Protein AF-A0A3Q3B926-F1 (afdb_monomer)

Sequence (197 aa):
MNHATPSCQQSNRSFGQRRQSGRASSFAQRAMEEKEQPTEGLHFVGRKDELIEAKRSSRTIEGRDVLVIYHQGVFYAIDCYCYHAGSTLENGDIEEINGKLCIICPKHKYKITLSEGEGLYRGRNPMEKPPVFRWYSKGVKQRTHAVTEKNGEVFVKLCMQPARIDSDYYQGEKGKIERAKAEAAEEDTLVMDEEDV

pLDDT: mean 80.52, std 22.5, range [31.34, 98.25]

InterPro domains:
  IPR017941 Rieske [2Fe-2S] iron-sulphur domain [PS51296] (42-156)
  IPR036922 Rieske [2Fe-2S] iron-sulphur domain superfamily [G3DSA:2.102.10.10] (27-182)
  IPR036922 Rieske [2Fe-2S] iron-sulphur domain superfamily [SSF50022] (42-158)
  IPR054716 Soluble Rieske-type ferredoxin domain [PF22543] (44-159)

Radius of gyration: 22.97 Å; Cα contacts (8 Å, |Δi|>4): 295; chains: 1; bounding box: 40×67×74 Å

Solvent-accessible surface area (backbone atoms only — not comparable to full-atom values): 12112 Å² total; per-residue (Å²): 137,88,82,85,75,89,70,97,68,89,80,86,80,84,82,86,80,81,89,85,87,83,90,89,80,88,85,77,91,72,75,82,72,78,77,78,68,82,71,80,64,59,40,81,77,47,49,40,68,61,47,56,73,59,29,53,47,79,45,74,55,97,80,35,53,32,28,36,36,46,55,98,95,41,74,38,28,29,53,27,38,37,47,88,78,35,47,62,38,85,80,24,54,78,45,78,53,97,91,35,55,19,38,25,33,63,88,81,62,48,32,29,29,54,83,64,12,28,34,48,45,80,47,63,54,90,87,45,84,74,75,56,78,43,81,45,73,75,46,65,30,34,53,43,32,49,65,47,80,56,97,65,30,33,27,40,28,77,61,81,63,92,68,87,45,54,20,57,50,43,60,35,74,70,23,47,53,51,35,53,52,58,50,54,54,50,54,57,54,56,59,63,70,67,76,79,120

Secondary structure (DSSP, 8-state):
---------------------------------------TTEEEEEEHHHHHHHSEEEEEETTEEEEEEEETTEEEEEESB-TTT--BSTT-EEEEETTEEEEEPTTT--EEETTT-EEEEEEE-TT-SSPPEEEEEEEE-S-EEEEEEETTEEEEE----SS--TTHHHHSHHHHHHHHHHHHHHHHHHHHHHS--

Mean predicted aligned error: 12.43 Å

Organism: Kryptolebias marmoratus (NCBI:txid37003)

Nearest PDB structures (foldseek):
  3d89-assembly1_A  TM=9.614E-01  e=8.471E-16  Mus musculus
  5bok-assembly1_A  TM=8.276E-01  e=1.032E-05  Diaphorobacter sp. DS2
  3gce-assembly1_A  TM=8.437E-01  e=5.728E-05  Nocardioides aromaticivorans
  6icl-assembly1_A  TM=7.628E-01  e=1.829E-04  Pseudomonas putida
  1z01-assembly1_A  TM=6.934E-01  e=8.603E-04  Pseudomonas putida

Foldseek 3Di:
DDDDDDDPDDDDDDDDDDDDDDDDDDDDPDPPPPPPDPCPQWAFDWFQVVCVVVQWDWDQDPLFIWIWGDDPNDIWIWGQADLPQGAGLRPFDWDQDPNFTWTQRPPPRFTAGRRQRWTKDWDWDPPDPPTDIDIDTPGRAIDIWDWDDDPRTIITGGDPDVDDHSSVCLSDPNNVVSNVVVVVVVVVVVVVVPPPD

Structure (mmCIF, N/CA/C/O backbone):
data_AF-A0A3Q3B926-F1
#
_entry.id   AF-A0A3Q3B926-F1
#
loop_
_atom_site.group_PDB
_atom_site.id
_atom_site.type_symbol
_atom_site.label_atom_id
_atom_site.label_alt_id
_atom_site.label_comp_id
_atom_site.label_asym_id
_atom_site.label_entity_id
_atom_site.label_seq_id
_atom_site.pdbx_PDB_ins_code
_atom_site.Cartn_x
_atom_site.Cartn_y
_atom_site.Cartn_z
_atom_site.occupancy
_atom_site.B_iso_or_equiv
_atom_site.auth_seq_id
_atom_site.auth_comp_id
_atom_site.auth_asym_id
_atom_site.auth_atom_id
_atom_site.pdbx_PDB_model_num
ATOM 1 N N . MET A 1 1 ? 20.843 -19.749 -5.990 1.00 37.97 1 MET A N 1
ATOM 2 C CA . MET A 1 1 ? 21.231 -19.133 -4.703 1.00 37.97 1 MET A CA 1
ATOM 3 C C . MET A 1 1 ? 19.950 -18.615 -4.084 1.00 37.97 1 MET A C 1
ATOM 5 O O . MET A 1 1 ? 19.405 -17.629 -4.559 1.00 37.97 1 MET A O 1
ATOM 9 N N . ASN A 1 2 ? 19.387 -19.392 -3.162 1.00 31.34 2 ASN A N 1
ATOM 10 C CA . ASN A 1 2 ? 18.041 -19.183 -2.638 1.00 31.34 2 ASN A CA 1
ATOM 11 C C . ASN A 1 2 ? 18.137 -18.275 -1.411 1.00 31.34 2 ASN A C 1
ATOM 13 O O . ASN A 1 2 ? 18.695 -18.684 -0.396 1.00 31.34 2 ASN A O 1
ATOM 17 N N . HIS A 1 3 ? 17.614 -17.055 -1.512 1.00 34.47 3 HIS A N 1
ATOM 18 C CA . HIS A 1 3 ? 17.438 -16.169 -0.366 1.00 34.47 3 HIS A CA 1
ATOM 19 C C . HIS A 1 3 ? 16.018 -16.359 0.173 1.00 34.47 3 HIS A C 1
ATOM 21 O O . HIS A 1 3 ? 15.050 -15.990 -0.484 1.00 34.47 3 HIS A O 1
ATOM 27 N N . ALA A 1 4 ? 15.907 -16.979 1.347 1.00 34.00 4 ALA A N 1
ATOM 28 C CA . ALA A 1 4 ? 14.680 -17.012 2.130 1.00 34.00 4 ALA A CA 1
ATOM 29 C C . ALA A 1 4 ? 14.569 -15.694 2.913 1.00 34.00 4 ALA A C 1
ATOM 31 O O . ALA A 1 4 ? 15.450 -15.371 3.710 1.00 34.00 4 ALA A O 1
ATOM 32 N N . THR A 1 5 ? 13.516 -14.922 2.663 1.00 43.53 5 THR A N 1
ATOM 33 C CA . THR A 1 5 ? 13.122 -13.762 3.472 1.00 43.53 5 THR A CA 1
ATOM 34 C C . THR A 1 5 ? 12.227 -14.211 4.634 1.00 43.53 5 THR A C 1
ATOM 36 O O . THR A 1 5 ? 11.483 -15.184 4.491 1.00 43.53 5 THR A O 1
ATOM 39 N N . PRO A 1 6 ? 12.284 -13.544 5.802 1.00 38.88 6 PRO A N 1
ATOM 40 C CA . PRO A 1 6 ? 11.484 -13.932 6.953 1.00 38.88 6 PRO A CA 1
ATOM 41 C C . PRO A 1 6 ? 10.043 -13.449 6.760 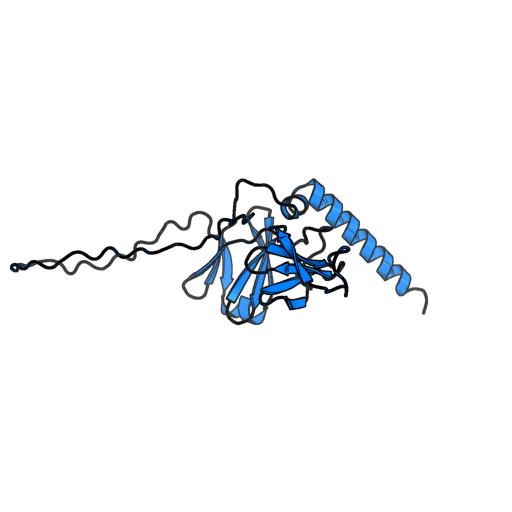1.00 38.88 6 PRO A C 1
ATOM 43 O O . PRO A 1 6 ? 9.743 -12.267 6.909 1.00 38.88 6 PRO A O 1
ATOM 46 N N . SER A 1 7 ? 9.150 -14.378 6.424 1.00 38.50 7 SER A N 1
ATOM 47 C CA . SER A 1 7 ? 7.711 -14.166 6.555 1.00 38.50 7 SER A CA 1
ATOM 48 C C . SER A 1 7 ? 7.346 -14.218 8.045 1.00 38.50 7 SER A C 1
ATOM 50 O O . SER A 1 7 ? 7.858 -15.047 8.804 1.00 38.50 7 SER A O 1
ATOM 52 N N . CYS A 1 8 ? 6.492 -13.295 8.487 1.00 41.78 8 CYS A N 1
ATOM 53 C CA . CYS A 1 8 ? 5.954 -13.264 9.845 1.00 41.78 8 CYS A CA 1
ATOM 54 C C . CYS A 1 8 ? 4.879 -14.354 9.980 1.00 41.78 8 CYS A C 1
ATOM 56 O O . CYS A 1 8 ? 3.684 -14.074 10.009 1.00 41.78 8 CYS A O 1
ATOM 58 N N . GLN A 1 9 ? 5.298 -15.617 9.997 1.00 40.47 9 GLN A N 1
ATOM 59 C CA . GLN A 1 9 ? 4.436 -16.749 10.315 1.00 40.47 9 GLN A CA 1
ATOM 60 C C . GLN A 1 9 ? 4.872 -17.337 11.655 1.00 40.47 9 GLN A C 1
ATOM 62 O O . GLN A 1 9 ? 5.968 -17.876 11.811 1.00 40.47 9 GLN A O 1
ATOM 67 N N . GLN A 1 10 ? 3.998 -17.205 12.649 1.00 39.94 10 GLN A N 1
ATOM 68 C CA . GLN A 1 10 ? 4.155 -17.839 13.951 1.00 39.94 10 GLN A CA 1
ATOM 69 C C . GLN A 1 10 ? 3.985 -19.356 13.781 1.00 39.94 10 GLN A C 1
ATOM 71 O O . GLN A 1 10 ? 2.948 -19.826 13.316 1.00 39.94 10 GLN A O 1
ATOM 76 N N . SER A 1 11 ? 5.011 -20.131 14.143 1.00 36.69 11 SER A N 1
ATOM 77 C CA . SER A 1 11 ? 4.964 -21.596 14.123 1.00 36.69 11 SER A CA 1
ATOM 78 C C . SER A 1 11 ? 4.649 -22.137 15.520 1.00 36.69 11 SER A C 1
ATOM 80 O O . SER A 1 11 ? 5.447 -22.013 16.445 1.00 36.69 11 SER A O 1
ATOM 82 N N . ASN A 1 12 ? 3.484 -22.769 15.676 1.00 36.03 12 ASN A N 1
ATOM 83 C CA . ASN A 1 12 ? 3.144 -23.532 16.876 1.00 36.03 12 ASN A CA 1
ATOM 84 C C . ASN A 1 12 ? 3.705 -24.955 16.747 1.00 36.03 12 ASN A C 1
ATOM 86 O O . ASN A 1 12 ? 3.182 -25.776 15.997 1.00 36.03 12 ASN A O 1
ATOM 90 N N . ARG A 1 13 ? 4.774 -25.263 17.491 1.00 36.25 13 ARG A N 1
ATOM 91 C CA . ARG A 1 13 ? 5.252 -26.640 17.689 1.00 36.25 13 ARG A CA 1
ATOM 92 C C . ARG A 1 13 ? 4.620 -27.219 18.953 1.00 36.25 13 ARG A C 1
ATOM 94 O O . ARG A 1 13 ? 5.007 -26.864 20.060 1.00 36.25 13 ARG A O 1
ATOM 101 N N . SER A 1 14 ? 3.676 -28.141 18.791 1.00 34.62 14 SER A N 1
ATOM 102 C CA . SER A 1 14 ? 3.147 -28.956 19.887 1.00 34.62 14 SER A CA 1
ATOM 103 C C . SER A 1 14 ? 4.130 -30.081 20.228 1.00 34.62 14 SER A C 1
ATOM 105 O O . SER A 1 14 ? 4.283 -31.034 19.464 1.00 34.62 14 SER A O 1
ATOM 107 N N . PHE A 1 15 ? 4.798 -29.980 21.379 1.00 38.09 15 PHE A N 1
ATOM 108 C CA . PHE A 1 15 ? 5.527 -31.095 21.982 1.00 38.09 15 PHE A CA 1
ATOM 109 C C . PHE A 1 15 ? 4.535 -32.022 22.692 1.00 38.09 15 PHE A C 1
ATOM 111 O O . PHE A 1 15 ? 3.872 -31.626 23.648 1.00 38.09 15 PHE A O 1
ATOM 118 N N . GLY A 1 16 ? 4.434 -33.265 22.220 1.00 37.72 16 GLY A N 1
ATOM 119 C CA . GLY A 1 16 ? 3.724 -34.328 22.920 1.00 37.72 16 GLY A CA 1
ATOM 120 C C . GLY A 1 16 ? 4.556 -34.855 24.087 1.00 37.72 16 GLY A C 1
ATOM 121 O O . GLY A 1 16 ? 5.717 -35.221 23.904 1.00 37.72 16 GLY A O 1
ATOM 122 N N . GLN A 1 17 ? 3.955 -34.950 25.273 1.00 39.41 17 GLN A N 1
ATOM 123 C CA . GLN A 1 17 ? 4.490 -35.755 26.368 1.00 39.41 17 GLN A CA 1
ATOM 124 C C . GLN A 1 17 ? 3.421 -36.642 27.008 1.00 39.41 17 GLN A C 1
ATOM 126 O O . GLN A 1 17 ? 2.224 -36.364 26.996 1.00 39.41 17 GLN A O 1
ATOM 131 N N . ARG A 1 18 ? 3.923 -37.791 27.463 1.00 36.94 18 ARG A N 1
ATOM 132 C CA . ARG A 1 18 ? 3.229 -39.014 27.856 1.00 36.94 18 ARG A CA 1
ATOM 133 C C . ARG A 1 18 ? 2.398 -38.873 29.132 1.00 36.94 18 ARG A C 1
ATOM 135 O O . ARG A 1 18 ? 2.688 -38.081 30.018 1.00 36.94 18 ARG A O 1
ATOM 142 N N . ARG A 1 19 ? 1.419 -39.777 29.213 1.00 41.22 19 ARG A N 1
ATOM 143 C CA . ARG A 1 19 ? 0.581 -40.129 30.365 1.00 41.22 19 ARG A CA 1
ATOM 144 C C . ARG A 1 19 ? 1.402 -40.479 31.610 1.00 41.22 19 ARG A C 1
ATOM 146 O O . ARG A 1 19 ? 2.346 -41.253 31.488 1.00 41.22 19 ARG A O 1
ATOM 153 N N . GLN A 1 20 ? 0.901 -40.086 32.781 1.00 40.06 20 GLN A N 1
ATOM 154 C CA . GLN A 1 20 ? 0.779 -40.960 33.953 1.00 40.06 20 GLN A CA 1
ATOM 155 C C . GLN A 1 20 ? -0.293 -40.431 34.925 1.00 40.06 20 GLN A C 1
ATOM 157 O O . GLN A 1 20 ? -0.624 -39.252 34.949 1.00 40.06 20 GLN A O 1
ATOM 162 N N . SER A 1 21 ? -0.900 -41.379 35.630 1.00 40.16 21 SER A N 1
ATOM 163 C CA . SER A 1 21 ? -2.131 -41.341 36.423 1.00 40.16 21 SER A CA 1
ATOM 164 C C . SER A 1 21 ? -1.943 -40.879 37.872 1.00 40.16 21 SER A C 1
ATOM 166 O O . SER A 1 21 ? -0.939 -41.241 38.476 1.00 40.16 21 SER A O 1
ATOM 168 N N . GLY A 1 22 ? -2.986 -40.298 38.487 1.00 34.09 22 GLY A N 1
ATOM 169 C CA . GLY A 1 22 ? -3.218 -40.475 39.930 1.00 34.09 22 GLY A CA 1
ATOM 170 C C . GLY A 1 22 ? -3.926 -39.348 40.695 1.00 34.09 22 GLY A C 1
ATOM 171 O O . GLY A 1 22 ? -3.303 -38.352 41.021 1.00 34.09 22 GLY A O 1
ATOM 172 N N . ARG A 1 23 ? -5.171 -39.648 41.102 1.00 37.47 23 ARG A N 1
ATOM 173 C CA . ARG A 1 23 ? -5.916 -39.240 42.322 1.00 37.47 23 ARG A CA 1
ATOM 174 C C . ARG A 1 23 ? -6.348 -37.780 42.571 1.00 37.47 23 ARG A C 1
ATOM 176 O O . ARG A 1 23 ? -5.687 -36.806 42.256 1.00 37.47 23 ARG A O 1
ATOM 183 N N . ALA A 1 24 ? -7.538 -37.713 43.173 1.00 38.44 24 ALA A N 1
ATOM 184 C CA . ALA A 1 24 ? -8.429 -36.574 43.354 1.00 38.44 24 ALA A CA 1
ATOM 185 C C . ALA A 1 24 ? -8.166 -35.762 44.632 1.00 38.44 24 ALA A C 1
ATOM 187 O O . ALA A 1 24 ? -7.809 -36.345 45.650 1.00 38.44 24 ALA A O 1
ATOM 188 N N . SER A 1 25 ? -8.468 -34.457 44.612 1.00 36.91 25 SER A N 1
ATOM 189 C CA . SER A 1 25 ? -9.306 -33.782 45.625 1.00 36.91 25 SER A CA 1
ATOM 190 C C . SER A 1 25 ? -9.517 -32.293 45.292 1.00 36.91 25 SER A C 1
ATOM 192 O O . SER A 1 25 ? -8.586 -31.596 44.917 1.00 36.91 25 SER A O 1
ATOM 194 N N . SER A 1 26 ? -10.783 -31.879 45.408 1.00 38.91 26 SER A N 1
ATOM 195 C CA . SER A 1 26 ? -11.340 -30.589 45.853 1.00 38.91 26 SER A CA 1
ATOM 196 C C . SER A 1 26 ? -10.727 -29.223 45.472 1.00 38.91 26 SER A C 1
ATOM 198 O O . SER A 1 26 ? -9.545 -28.968 45.657 1.00 38.91 26 SER A O 1
ATOM 200 N N . PHE A 1 27 ? -11.665 -28.302 45.208 1.00 38.16 27 PHE A N 1
ATOM 201 C CA . PHE A 1 27 ? -11.618 -26.833 45.291 1.00 38.16 27 PHE A CA 1
ATOM 202 C C . PHE A 1 27 ? -11.352 -26.026 44.010 1.00 38.16 27 PHE A C 1
ATOM 204 O O . PHE A 1 27 ? -10.367 -26.198 43.305 1.00 38.16 27 PHE A O 1
ATOM 211 N N . ALA A 1 28 ? -12.268 -25.065 43.830 1.00 41.94 28 ALA A N 1
ATOM 212 C CA . ALA A 1 28 ? -12.246 -23.894 42.960 1.00 41.94 28 ALA A CA 1
ATOM 213 C C . ALA A 1 28 ? -12.362 -24.140 41.446 1.00 41.94 28 ALA A C 1
ATOM 215 O O . ALA A 1 28 ? -11.402 -24.462 40.749 1.00 41.94 28 ALA A O 1
ATOM 216 N N . GLN A 1 29 ? -13.561 -23.859 40.922 1.00 43.81 29 GLN A N 1
ATOM 217 C CA . GLN A 1 29 ? -13.749 -23.444 39.533 1.00 43.81 29 GLN A CA 1
ATOM 218 C C . GLN A 1 29 ? -12.877 -22.211 39.291 1.00 43.81 29 GLN A C 1
ATOM 220 O O . GLN A 1 29 ? -13.205 -21.097 39.692 1.00 43.81 29 GLN A O 1
ATOM 225 N N . ARG A 1 30 ? -11.719 -22.432 38.678 1.00 43.12 30 ARG A N 1
ATOM 226 C CA . ARG A 1 30 ? -10.842 -21.371 38.214 1.00 43.12 30 ARG A CA 1
ATOM 227 C C . ARG A 1 30 ? -11.400 -20.918 36.873 1.00 43.12 30 ARG A C 1
ATOM 229 O O . ARG A 1 30 ? -11.249 -21.620 35.874 1.00 43.12 30 ARG A O 1
ATOM 236 N N . ALA A 1 31 ? -12.113 -19.793 36.894 1.00 44.28 31 ALA A N 1
ATOM 237 C CA . ALA A 1 31 ? -12.457 -19.050 35.695 1.00 44.28 31 ALA A CA 1
ATOM 238 C C . ALA A 1 31 ? -11.188 -18.929 34.843 1.00 44.28 31 ALA A C 1
ATOM 240 O O . ALA A 1 31 ? -10.129 -18.537 35.342 1.00 44.28 31 ALA A O 1
ATOM 241 N N . MET A 1 32 ? -11.274 -19.369 33.588 1.00 39.56 32 MET A N 1
ATOM 242 C CA . MET A 1 32 ? -10.229 -19.103 32.615 1.00 39.56 32 MET A CA 1
ATOM 243 C C . MET A 1 32 ? -10.273 -17.606 32.358 1.00 39.56 32 MET A C 1
ATOM 245 O O . MET A 1 32 ? -11.110 -17.116 31.612 1.00 39.56 32 MET A O 1
ATOM 249 N N . GLU A 1 33 ? -9.417 -16.890 33.073 1.00 43.59 33 GLU A N 1
ATOM 250 C CA . GLU A 1 33 ? -9.083 -15.511 32.785 1.00 43.59 33 GLU A CA 1
ATOM 251 C C . GLU A 1 33 ? -8.498 -15.513 31.373 1.00 43.59 33 GLU A C 1
ATOM 253 O O . GLU A 1 33 ? -7.392 -16.018 31.142 1.00 43.59 33 GLU A O 1
ATOM 258 N N . GLU A 1 34 ? -9.302 -15.058 30.407 1.00 43.94 34 GLU A N 1
ATOM 259 C CA . GLU A 1 34 ? -8.815 -14.631 29.106 1.00 43.94 34 GLU A CA 1
ATOM 260 C C . GLU A 1 34 ? -7.667 -13.678 29.385 1.00 43.94 34 GLU A C 1
ATOM 262 O O . GLU A 1 34 ? -7.846 -12.559 29.858 1.00 43.94 34 GLU A O 1
ATOM 267 N N . LYS A 1 35 ? -6.455 -14.182 29.179 1.00 35.06 35 LYS A N 1
ATOM 268 C CA . LYS A 1 35 ? -5.241 -13.416 29.366 1.00 35.06 35 LYS A CA 1
ATOM 269 C C . LYS A 1 35 ? -5.213 -12.396 28.237 1.00 35.06 35 LYS A C 1
ATOM 271 O O . LYS A 1 35 ? -4.675 -12.682 27.167 1.00 35.06 35 LYS A O 1
ATOM 276 N N . GLU A 1 36 ? -5.857 -11.251 28.457 1.00 48.19 36 GLU A N 1
ATOM 277 C CA . GLU A 1 36 ? -5.761 -10.092 27.586 1.00 48.19 36 GLU A CA 1
ATOM 278 C C . GLU A 1 36 ? -4.276 -9.792 27.411 1.00 48.19 36 GLU A C 1
ATOM 280 O O . GLU A 1 36 ? -3.568 -9.401 28.341 1.00 48.19 36 GLU A O 1
ATOM 285 N N . GLN A 1 37 ? -3.766 -10.100 26.220 1.00 42.72 37 GLN A N 1
ATOM 286 C CA . GLN A 1 37 ? -2.425 -9.687 25.863 1.00 42.72 37 GLN A CA 1
ATOM 287 C C . GLN A 1 37 ? -2.408 -8.159 25.778 1.00 42.72 37 GLN A C 1
ATOM 289 O O . GLN A 1 37 ? -3.401 -7.576 25.330 1.00 42.72 37 GLN A O 1
ATOM 294 N N . PRO A 1 38 ? -1.309 -7.504 26.190 1.00 42.22 38 PRO A N 1
ATOM 295 C CA . PRO A 1 38 ? -1.223 -6.053 26.166 1.00 42.22 38 PRO A CA 1
ATOM 296 C C . PRO A 1 38 ? -1.532 -5.541 24.758 1.00 42.22 38 PRO A C 1
ATOM 298 O O . PRO A 1 38 ? -0.931 -5.990 23.780 1.00 42.22 38 PRO A O 1
ATOM 301 N N . THR A 1 39 ? -2.448 -4.581 24.658 1.00 55.56 39 THR A N 1
ATOM 302 C CA . THR A 1 39 ? -2.843 -3.873 23.429 1.00 55.56 39 THR A CA 1
ATOM 303 C C . THR A 1 39 ? -1.748 -2.923 22.928 1.00 55.56 39 THR A C 1
ATOM 305 O O . THR A 1 39 ? -2.028 -1.843 22.414 1.00 55.56 39 THR A O 1
ATOM 308 N N . GLU A 1 40 ? -0.479 -3.273 23.123 1.00 71.94 40 GLU A N 1
ATOM 309 C CA . GLU A 1 40 ? 0.636 -2.376 22.860 1.00 71.94 40 GLU A CA 1
ATOM 310 C C . GLU A 1 40 ? 0.828 -2.210 21.344 1.00 71.94 40 GLU A C 1
ATOM 312 O O . GLU A 1 40 ? 1.194 -3.149 20.616 1.00 71.94 40 GLU A O 1
ATOM 317 N N . GLY A 1 41 ? 0.524 -0.999 20.870 1.00 84.25 41 GLY A N 1
ATOM 318 C CA . GLY A 1 41 ? 0.619 -0.588 19.470 1.00 84.25 41 GLY A CA 1
ATOM 319 C C . GLY A 1 41 ? -0.548 -1.023 18.577 1.00 84.25 41 GLY A C 1
ATOM 320 O O . GLY A 1 41 ? -0.373 -1.057 17.362 1.00 84.25 41 GLY A O 1
ATOM 321 N N . LEU A 1 42 ? -1.702 -1.411 19.135 1.00 93.06 42 LEU A N 1
ATOM 322 C CA . LEU A 1 42 ? -2.927 -1.633 18.353 1.00 93.06 42 LEU A CA 1
ATOM 323 C C . LEU A 1 42 ? -3.737 -0.337 18.272 1.00 93.06 42 LEU A C 1
ATOM 325 O O . LEU A 1 42 ? -4.146 0.211 19.292 1.00 93.06 42 LEU A O 1
ATOM 329 N N . HIS A 1 43 ? -4.013 0.118 17.054 1.00 95.94 43 HIS A N 1
ATOM 330 C CA . HIS A 1 43 ? -4.789 1.326 16.796 1.00 95.94 43 HIS A CA 1
ATOM 331 C C . HIS A 1 43 ? -6.128 0.960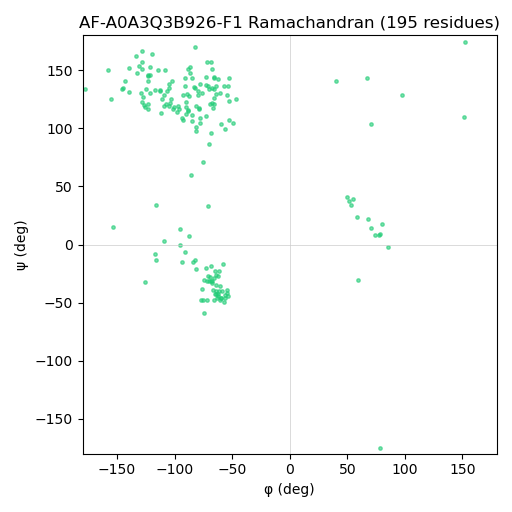 16.176 1.00 95.94 43 HIS A C 1
ATOM 333 O O . HIS A 1 43 ? -6.172 0.280 15.151 1.00 95.94 43 HIS A O 1
ATOM 339 N N . PHE A 1 44 ? -7.216 1.410 16.790 1.00 95.81 44 PHE A N 1
ATOM 340 C CA . PHE A 1 44 ? -8.560 1.228 16.253 1.00 95.81 44 PHE A CA 1
ATOM 341 C C . PHE A 1 44 ? -8.712 1.983 14.925 1.00 95.81 44 PHE A C 1
ATOM 343 O O . PHE A 1 44 ? -8.388 3.168 14.848 1.00 95.81 44 PHE A O 1
ATOM 350 N N . VAL A 1 45 ? -9.206 1.303 13.885 1.00 96.38 45 VAL A N 1
ATOM 351 C CA . VAL A 1 45 ? -9.404 1.896 12.548 1.00 96.38 45 VAL A CA 1
ATOM 352 C C . VAL A 1 45 ? -10.867 1.950 12.101 1.00 96.38 45 VAL A C 1
ATOM 354 O O . VAL A 1 45 ? -11.180 2.674 11.150 1.00 96.38 45 VAL A O 1
ATOM 357 N N . GLY A 1 46 ? -11.769 1.245 12.787 1.00 96.19 46 GLY A N 1
ATOM 358 C CA . GLY A 1 46 ? -13.207 1.283 12.518 1.00 96.19 46 GLY A CA 1
ATOM 359 C C . GLY A 1 46 ? -13.937 -0.002 12.901 1.00 96.19 46 GLY A C 1
ATOM 360 O O . GLY A 1 46 ? -13.320 -1.008 13.272 1.00 96.19 46 GLY A O 1
ATOM 361 N N . ARG A 1 47 ? -15.269 0.028 12.780 1.00 97.31 47 ARG A N 1
ATOM 362 C CA . ARG A 1 47 ? -16.099 -1.176 12.906 1.00 97.31 47 ARG A CA 1
ATOM 363 C C . ARG A 1 47 ? -15.919 -2.053 11.670 1.00 97.31 47 ARG A C 1
ATOM 365 O O . ARG A 1 47 ? -15.779 -1.552 10.555 1.00 97.31 47 ARG A O 1
ATOM 372 N N . LYS A 1 48 ? -15.946 -3.369 11.864 1.00 97.25 48 LYS A N 1
ATOM 373 C CA . LYS A 1 48 ? -15.738 -4.350 10.795 1.00 97.25 48 LYS A CA 1
ATOM 374 C C . LYS A 1 48 ? -16.734 -4.169 9.653 1.00 97.25 48 LYS A C 1
ATOM 376 O O . LYS A 1 48 ? -16.307 -4.083 8.508 1.00 97.25 48 LYS A O 1
ATOM 381 N N . ASP A 1 49 ? -18.021 -4.061 9.961 1.00 97.44 49 ASP A N 1
ATOM 382 C CA . ASP A 1 49 ? -19.074 -3.989 8.941 1.00 97.44 49 ASP A CA 1
ATOM 383 C C . ASP A 1 49 ? -18.954 -2.723 8.079 1.00 97.44 49 ASP A C 1
ATOM 385 O O . ASP A 1 49 ? -19.049 -2.799 6.858 1.00 97.44 49 ASP A O 1
ATOM 389 N N . GLU A 1 50 ? -18.623 -1.584 8.697 1.00 97.06 50 GLU A N 1
ATOM 390 C CA . GLU A 1 50 ? -18.387 -0.317 7.989 1.00 97.06 50 GLU A CA 1
ATOM 391 C C . GLU A 1 50 ? -17.177 -0.402 7.054 1.00 97.06 50 GLU A C 1
ATOM 393 O O . GLU A 1 50 ? -17.222 0.071 5.921 1.00 97.06 50 GLU A O 1
ATOM 398 N N . LEU A 1 51 ? -16.082 -1.019 7.510 1.00 96.50 51 LEU A N 1
ATOM 399 C CA . LEU A 1 51 ? -14.873 -1.168 6.698 1.00 96.50 51 LEU A CA 1
ATOM 400 C C . LEU A 1 51 ? -15.056 -2.190 5.567 1.00 96.50 51 LEU A C 1
ATOM 402 O O . LEU A 1 51 ? -14.454 -2.037 4.503 1.00 96.50 51 LEU A O 1
ATOM 406 N N . ILE A 1 52 ? -15.889 -3.214 5.775 1.00 97.12 52 ILE A N 1
ATOM 407 C CA . ILE A 1 52 ? -16.292 -4.161 4.728 1.00 97.12 52 ILE A CA 1
ATOM 408 C C . ILE A 1 52 ? -17.114 -3.444 3.658 1.00 97.12 52 ILE A C 1
ATOM 410 O O . ILE A 1 52 ? -16.833 -3.608 2.469 1.00 97.12 52 ILE A O 1
ATOM 414 N N . GLU A 1 53 ? -18.100 -2.646 4.072 1.00 97.06 53 GLU A N 1
ATOM 415 C CA . GLU A 1 53 ? -18.961 -1.883 3.166 1.00 97.06 53 GLU A CA 1
ATOM 416 C C . GLU A 1 53 ? -18.155 -0.859 2.361 1.00 97.06 53 GLU A C 1
ATOM 418 O O . GLU A 1 53 ? -18.256 -0.818 1.133 1.00 97.06 53 GLU A O 1
ATOM 423 N N . ALA A 1 54 ? -17.274 -0.111 3.030 1.00 96.06 54 ALA A N 1
ATOM 424 C CA . ALA A 1 54 ? -16.382 0.845 2.383 1.00 96.06 54 ALA A CA 1
ATOM 425 C C . ALA A 1 54 ? -15.379 0.169 1.431 1.00 96.06 54 ALA A C 1
ATOM 427 O O . ALA A 1 54 ? -14.902 0.800 0.488 1.00 96.06 54 ALA A O 1
ATOM 428 N N . LYS A 1 55 ? -15.037 -1.108 1.670 1.00 96.69 55 LYS A N 1
ATOM 429 C CA . LYS A 1 55 ? -13.966 -1.906 1.032 1.00 96.69 55 LYS A CA 1
ATOM 430 C C . LYS A 1 55 ? -12.554 -1.344 1.191 1.00 96.69 55 LYS A C 1
ATOM 432 O O . LYS A 1 55 ? -11.590 -2.108 1.178 1.00 96.69 55 LYS A O 1
ATOM 437 N N . ARG A 1 56 ? -12.401 -0.028 1.278 1.00 96.50 56 ARG A N 1
ATOM 438 C CA . ARG A 1 56 ? -11.139 0.697 1.383 1.00 96.50 56 ARG A CA 1
ATOM 439 C C . ARG A 1 56 ? -11.329 1.881 2.306 1.00 96.50 56 ARG A C 1
ATOM 441 O O . ARG A 1 56 ? -12.368 2.528 2.285 1.00 96.50 56 ARG A O 1
ATOM 448 N N . SER A 1 57 ? -10.323 2.147 3.123 1.00 96.31 57 SER A N 1
ATOM 449 C CA . SER A 1 57 ? -10.358 3.257 4.059 1.00 96.31 57 SER A CA 1
ATOM 450 C C . SER A 1 57 ? -8.947 3.700 4.414 1.00 96.31 57 SER A C 1
ATOM 452 O O . SER A 1 57 ? -8.147 2.901 4.901 1.00 96.31 57 SER A O 1
ATOM 454 N N . SER A 1 58 ? -8.649 4.982 4.235 1.00 96.00 58 SER A N 1
ATOM 455 C CA . SER A 1 58 ? -7.406 5.596 4.702 1.00 96.00 58 SER A CA 1
ATOM 456 C C . SER A 1 58 ? -7.513 6.034 6.173 1.00 96.00 58 SER A C 1
ATOM 458 O O . SER A 1 58 ? -8.576 6.443 6.657 1.00 96.00 58 SER A O 1
ATOM 460 N N . ARG A 1 59 ? -6.421 5.884 6.931 1.00 95.81 59 ARG A N 1
ATOM 461 C CA . ARG A 1 59 ? -6.297 6.281 8.342 1.00 95.81 59 ARG A CA 1
ATOM 462 C C . ARG A 1 59 ? -4.892 6.788 8.626 1.00 95.81 59 ARG A C 1
ATOM 464 O O . ARG A 1 59 ? -3.918 6.129 8.273 1.00 95.81 59 ARG A O 1
ATOM 471 N N . THR A 1 60 ? -4.785 7.903 9.335 1.00 95.75 60 THR A N 1
ATOM 472 C CA . THR A 1 60 ? -3.504 8.386 9.856 1.00 95.75 60 THR A CA 1
ATOM 473 C C . THR A 1 60 ? -3.275 7.807 11.249 1.00 95.75 60 THR A C 1
ATOM 475 O O . THR A 1 60 ? -4.053 8.052 12.169 1.00 95.75 60 THR A O 1
ATOM 478 N N . ILE A 1 61 ? -2.206 7.032 11.408 1.00 94.62 61 ILE A N 1
ATOM 479 C CA . ILE A 1 61 ? -1.829 6.357 12.652 1.00 94.62 61 ILE A CA 1
ATOM 480 C C . ILE A 1 61 ? -0.416 6.813 13.007 1.00 94.62 61 ILE A C 1
ATOM 482 O O . ILE A 1 61 ? 0.510 6.591 12.233 1.00 94.62 61 ILE A O 1
ATOM 486 N N . GLU A 1 62 ? -0.248 7.494 14.144 1.00 92.38 62 GLU A N 1
ATOM 487 C CA . GLU A 1 62 ? 1.056 8.022 14.596 1.00 92.38 62 GLU A CA 1
ATOM 488 C C . GLU A 1 62 ? 1.793 8.857 13.522 1.00 92.38 62 GLU A C 1
ATOM 490 O O . GLU A 1 62 ? 3.010 8.790 13.364 1.00 92.38 62 GLU A O 1
ATOM 495 N N . GLY A 1 63 ? 1.041 9.642 12.739 1.00 90.69 63 GLY A N 1
ATOM 496 C CA . GLY A 1 63 ? 1.584 10.476 11.659 1.00 90.69 63 GLY A CA 1
ATOM 497 C C . GLY A 1 63 ? 1.936 9.722 10.371 1.00 90.69 63 GLY A C 1
ATOM 498 O O . GLY A 1 63 ? 2.522 10.319 9.468 1.00 90.69 63 GLY A O 1
ATOM 499 N N . ARG A 1 64 ? 1.580 8.435 10.276 1.00 93.88 64 ARG A N 1
ATOM 500 C CA . ARG A 1 64 ? 1.733 7.598 9.085 1.00 93.88 64 ARG A CA 1
ATOM 501 C C . ARG A 1 64 ? 0.375 7.303 8.460 1.00 93.88 64 ARG A C 1
ATOM 503 O O . ARG A 1 64 ? -0.524 6.812 9.137 1.00 93.88 64 ARG A O 1
ATOM 510 N N . ASP A 1 65 ? 0.243 7.545 7.163 1.00 96.31 65 ASP A N 1
ATOM 511 C CA . ASP A 1 65 ? -1.016 7.326 6.453 1.00 96.31 65 ASP A CA 1
ATOM 512 C C . ASP A 1 65 ? -1.094 5.887 5.935 1.00 96.31 65 ASP A C 1
ATOM 514 O O . ASP A 1 65 ? -0.304 5.466 5.084 1.00 96.31 65 ASP A O 1
ATOM 518 N N . VAL A 1 66 ? -2.047 5.123 6.455 1.00 97.19 66 VAL A N 1
ATOM 519 C CA . VAL A 1 66 ? -2.250 3.701 6.173 1.00 97.19 66 VAL A CA 1
ATOM 520 C C . VAL A 1 66 ? -3.560 3.517 5.417 1.00 97.19 66 VAL A C 1
ATOM 522 O O . VAL A 1 66 ? -4.597 4.049 5.803 1.00 97.19 66 VAL A O 1
ATOM 525 N N . LEU A 1 67 ? -3.515 2.733 4.347 1.00 98.00 67 LEU A N 1
ATOM 526 C CA . LEU A 1 67 ? -4.676 2.280 3.599 1.00 98.00 67 LEU A CA 1
ATOM 527 C C . LEU A 1 67 ? -5.082 0.889 4.092 1.00 98.00 67 LEU A C 1
ATOM 529 O O . LEU A 1 67 ? -4.326 -0.077 3.959 1.00 98.00 67 LEU A O 1
ATOM 533 N N . VAL A 1 68 ? -6.285 0.802 4.650 1.00 98.00 68 VAL A N 1
ATOM 534 C CA . VAL A 1 68 ? -6.942 -0.445 5.042 1.00 98.00 68 VAL A CA 1
ATOM 535 C C . VAL A 1 68 ? -7.811 -0.915 3.884 1.00 98.00 68 VAL A C 1
ATOM 537 O O . VAL A 1 68 ? -8.608 -0.148 3.349 1.00 98.00 68 VAL A O 1
ATOM 540 N N . ILE A 1 69 ? -7.648 -2.170 3.482 1.00 98.25 69 ILE A N 1
ATOM 541 C CA . ILE A 1 69 ? -8.311 -2.768 2.322 1.00 98.25 69 ILE A CA 1
ATOM 542 C C . ILE A 1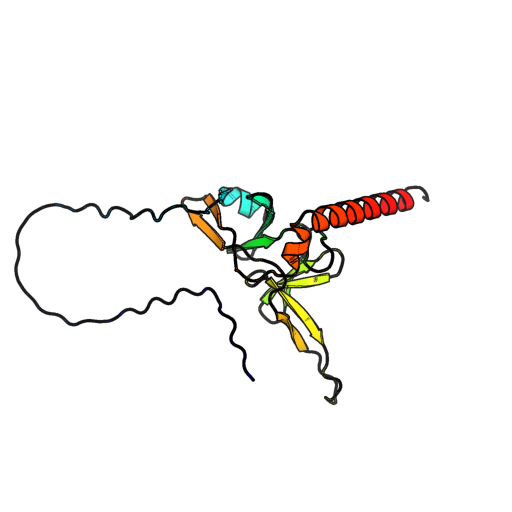 69 ? -8.981 -4.055 2.770 1.00 98.25 69 ILE A C 1
ATOM 544 O O . ILE A 1 69 ? -8.318 -4.937 3.307 1.00 98.25 69 ILE A O 1
ATOM 548 N N . TYR A 1 70 ? -10.270 -4.192 2.489 1.00 97.75 70 TYR A N 1
ATOM 549 C CA . TYR A 1 70 ? -10.992 -5.448 2.593 1.00 97.75 70 TYR A CA 1
ATOM 550 C C . TYR A 1 70 ? -11.142 -6.073 1.206 1.00 97.75 70 TYR A C 1
ATOM 552 O O . TYR A 1 70 ? -11.751 -5.496 0.302 1.00 97.75 70 TYR A O 1
ATOM 560 N N . HIS A 1 71 ? -10.576 -7.262 1.020 1.00 96.75 71 HIS A N 1
ATOM 561 C CA . HIS A 1 71 ? -10.679 -7.994 -0.236 1.00 96.75 71 HIS A CA 1
ATOM 562 C C . HIS A 1 71 ? -10.742 -9.499 0.021 1.00 96.75 71 HIS A C 1
ATOM 564 O O . HIS A 1 71 ? -9.969 -10.027 0.814 1.00 96.75 71 HIS A O 1
ATOM 570 N N . GLN A 1 72 ? -11.671 -10.189 -0.650 1.00 94.44 72 GLN A N 1
ATOM 571 C CA . GLN A 1 72 ? -11.854 -11.647 -0.551 1.00 94.44 72 GLN A CA 1
ATOM 572 C C . GLN A 1 72 ? -11.941 -12.177 0.894 1.00 94.44 72 GLN A C 1
ATOM 574 O O . GLN A 1 72 ? -11.389 -13.223 1.221 1.00 94.44 72 GLN A O 1
ATOM 579 N N . GLY A 1 73 ? -12.641 -11.461 1.779 1.00 94.56 73 GLY A N 1
ATOM 580 C CA . GLY A 1 73 ? -12.817 -11.905 3.164 1.00 94.56 73 GLY A CA 1
ATOM 581 C C . GLY A 1 73 ? -11.687 -11.520 4.118 1.00 94.56 73 GLY A C 1
ATOM 582 O O . GLY A 1 73 ? -11.795 -11.820 5.303 1.00 94.56 73 GLY A O 1
ATOM 583 N N . VAL A 1 74 ? -10.633 -10.859 3.632 1.00 96.44 74 VAL A N 1
ATOM 584 C CA . VAL A 1 74 ? -9.414 -10.568 4.394 1.00 96.44 74 VAL A CA 1
ATOM 585 C C . VAL A 1 74 ? -9.147 -9.067 4.429 1.00 96.44 74 VAL A C 1
ATOM 587 O O . VAL A 1 74 ? -9.315 -8.371 3.424 1.00 96.44 74 VAL A O 1
ATOM 590 N N . PHE A 1 75 ? -8.699 -8.572 5.584 1.00 97.75 75 PHE A N 1
ATOM 591 C CA . PHE A 1 75 ? -8.179 -7.217 5.715 1.00 97.75 75 PHE A CA 1
ATOM 592 C C . PHE A 1 75 ? -6.668 -7.158 5.490 1.00 97.75 75 PHE A C 1
ATOM 594 O O . PHE A 1 75 ? -5.899 -7.942 6.046 1.00 97.75 75 PHE A O 1
ATOM 601 N N . TYR A 1 76 ? -6.247 -6.151 4.739 1.00 98.06 76 TYR A N 1
ATOM 602 C CA . TYR A 1 76 ? -4.859 -5.778 4.518 1.00 98.06 76 TYR A CA 1
ATOM 603 C C . TYR A 1 76 ? -4.662 -4.337 4.971 1.00 98.06 76 TYR A C 1
ATOM 605 O O . TYR A 1 76 ? -5.554 -3.506 4.810 1.00 98.06 76 TYR A O 1
ATOM 613 N N . ALA A 1 77 ? -3.490 -4.027 5.512 1.00 97.88 77 ALA A N 1
ATOM 614 C CA . ALA A 1 77 ? -3.102 -2.660 5.823 1.00 97.88 77 ALA A CA 1
ATOM 615 C C . ALA A 1 77 ? -1.737 -2.388 5.203 1.00 97.88 77 ALA A C 1
ATOM 617 O O . ALA A 1 77 ? -0.772 -3.101 5.479 1.00 97.88 77 ALA A O 1
ATOM 618 N N . ILE A 1 78 ? -1.658 -1.369 4.356 1.00 97.38 78 ILE A N 1
ATOM 619 C CA . ILE A 1 78 ? -0.432 -0.969 3.663 1.00 97.38 78 ILE A CA 1
ATOM 620 C C . ILE A 1 78 ? -0.250 0.540 3.759 1.00 97.38 78 ILE A C 1
ATOM 622 O O . ILE A 1 78 ? -1.203 1.263 4.026 1.00 97.38 78 ILE A O 1
ATOM 626 N N . ASP A 1 79 ? 0.952 1.040 3.510 1.00 97.00 79 ASP A N 1
ATOM 627 C CA . ASP A 1 79 ? 1.144 2.479 3.317 1.00 97.00 79 ASP A CA 1
ATOM 628 C C . ASP A 1 79 ? 0.206 3.024 2.231 1.00 97.00 79 ASP A C 1
ATOM 630 O O . ASP A 1 79 ? 0.095 2.429 1.157 1.00 97.00 79 ASP A O 1
ATOM 634 N N . CYS A 1 80 ? -0.418 4.176 2.483 1.00 96.44 80 CYS A N 1
ATOM 635 C CA . CYS A 1 80 ? -1.379 4.783 1.560 1.00 96.44 80 CYS A CA 1
ATOM 636 C C . CYS A 1 80 ? -0.738 5.242 0.239 1.00 96.44 80 CYS A C 1
ATOM 638 O O . CYS A 1 80 ? -1.378 5.235 -0.810 1.00 96.44 80 CYS A O 1
ATOM 640 N N . TYR A 1 81 ? 0.547 5.599 0.264 1.00 96.31 81 TYR A N 1
ATOM 641 C CA . TYR A 1 81 ? 1.235 6.206 -0.874 1.00 96.31 81 TYR A CA 1
ATOM 642 C C . TYR A 1 81 ? 2.194 5.240 -1.553 1.00 96.31 81 TYR A C 1
ATOM 644 O O . TYR A 1 81 ? 3.017 4.596 -0.906 1.00 96.31 81 TYR A O 1
ATOM 652 N N . CYS A 1 82 ? 2.112 5.162 -2.878 1.00 96.50 82 CYS A N 1
ATOM 653 C CA . CYS A 1 82 ? 2.912 4.263 -3.695 1.00 96.50 82 CYS A CA 1
ATOM 654 C C . CYS A 1 82 ? 4.413 4.543 -3.551 1.00 96.50 82 CYS A C 1
ATOM 656 O O . CYS A 1 82 ? 4.861 5.663 -3.791 1.00 96.50 82 CYS A O 1
ATOM 658 N N . TYR A 1 83 ? 5.202 3.499 -3.294 1.00 95.88 83 TYR A N 1
ATOM 659 C CA . TYR A 1 83 ? 6.662 3.591 -3.195 1.00 95.88 83 TYR A CA 1
ATOM 660 C C . TYR A 1 83 ? 7.379 4.139 -4.444 1.00 95.88 83 TYR A C 1
ATOM 662 O O . TYR A 1 83 ? 8.557 4.467 -4.364 1.00 95.88 83 TYR A O 1
ATOM 670 N N . HIS A 1 84 ? 6.724 4.177 -5.610 1.00 93.25 84 HIS A N 1
ATOM 671 C CA . HIS A 1 84 ? 7.349 4.644 -6.850 1.00 93.25 84 HIS A CA 1
ATOM 672 C C . HIS A 1 84 ? 7.465 6.171 -6.915 1.00 93.25 84 HIS A C 1
ATOM 674 O O . HIS A 1 84 ? 8.505 6.683 -7.306 1.00 93.25 84 HIS A O 1
ATOM 680 N N . ALA A 1 85 ? 6.370 6.869 -6.603 1.00 91.75 85 ALA A N 1
ATOM 681 C CA . ALA A 1 85 ? 6.227 8.307 -6.843 1.00 91.75 85 ALA A CA 1
ATOM 682 C C . ALA A 1 85 ? 5.236 8.988 -5.878 1.00 91.75 85 ALA A C 1
ATOM 684 O O . ALA A 1 85 ? 4.746 10.075 -6.159 1.00 91.75 85 ALA A O 1
ATOM 685 N N . GLY A 1 86 ? 4.855 8.332 -4.778 1.00 92.00 86 GLY A N 1
ATOM 686 C CA . GLY A 1 86 ? 4.028 8.940 -3.733 1.00 92.00 86 GLY A CA 1
ATOM 687 C C . GLY A 1 86 ? 2.548 9.128 -4.062 1.00 92.00 86 GLY A C 1
ATOM 688 O O . GLY A 1 86 ? 1.840 9.747 -3.279 1.00 92.00 86 GLY A O 1
ATOM 689 N N . SER A 1 87 ? 2.046 8.597 -5.178 1.00 91.94 87 SER A N 1
ATOM 690 C CA . SER A 1 87 ? 0.616 8.665 -5.507 1.00 91.94 87 SER A CA 1
ATOM 691 C C . SER A 1 87 ? -0.236 7.863 -4.523 1.00 91.94 87 SER A C 1
ATOM 693 O O . SER A 1 87 ? 0.172 6.759 -4.151 1.00 91.94 87 SER A O 1
ATOM 695 N N . THR A 1 88 ? -1.439 8.337 -4.190 1.00 94.75 88 THR A N 1
ATOM 696 C CA . THR A 1 88 ? -2.391 7.542 -3.396 1.00 94.75 88 THR A CA 1
ATOM 697 C C . THR A 1 88 ? -2.704 6.202 -4.071 1.00 94.75 88 THR A C 1
ATOM 699 O O . THR A 1 88 ? -2.870 6.115 -5.292 1.00 94.75 88 THR A O 1
ATOM 702 N N . LEU A 1 89 ? -2.727 5.136 -3.274 1.00 96.06 89 LEU A N 1
ATOM 703 C CA . LEU A 1 89 ? -3.137 3.795 -3.683 1.00 96.06 89 LEU A CA 1
ATOM 704 C C . LEU A 1 89 ? -4.635 3.560 -3.463 1.00 96.06 89 LEU A C 1
ATOM 706 O O . LEU A 1 89 ? -5.141 2.530 -3.890 1.00 96.06 89 LEU A O 1
ATOM 710 N N . GLU A 1 90 ? -5.352 4.494 -2.837 1.00 94.88 90 GLU A N 1
ATOM 711 C CA . GLU A 1 90 ? -6.765 4.341 -2.465 1.00 94.88 90 GLU A CA 1
ATOM 712 C C . GLU A 1 90 ? -7.660 3.969 -3.656 1.00 94.88 90 GLU A C 1
ATOM 714 O O . GLU A 1 90 ? -8.489 3.064 -3.552 1.00 94.88 90 GLU A O 1
ATOM 719 N N . ASN A 1 91 ? -7.393 4.563 -4.821 1.00 93.12 91 ASN A N 1
ATOM 720 C CA . ASN A 1 91 ? -8.120 4.322 -6.071 1.00 93.12 91 ASN A CA 1
ATOM 721 C C . ASN A 1 91 ? -7.445 3.279 -6.983 1.00 93.12 91 ASN A C 1
ATOM 723 O O . ASN A 1 91 ? -7.770 3.182 -8.160 1.00 93.12 91 ASN A O 1
ATOM 727 N N . GLY A 1 92 ? -6.474 2.511 -6.479 1.00 95.56 92 GLY A N 1
ATOM 728 C CA . GLY A 1 92 ? -5.762 1.507 -7.273 1.00 95.56 92 GLY A CA 1
ATOM 729 C C . GLY A 1 92 ? -6.567 0.226 -7.484 1.00 95.56 92 GLY A C 1
ATOM 730 O O . GLY A 1 92 ? -7.192 -0.267 -6.551 1.00 95.56 92 GLY A O 1
ATOM 731 N N . ASP A 1 93 ? -6.556 -0.361 -8.675 1.00 96.75 93 ASP A N 1
ATOM 732 C CA . ASP A 1 93 ? -7.252 -1.633 -8.918 1.00 96.75 93 ASP A CA 1
ATOM 733 C C . ASP A 1 93 ? -6.594 -2.790 -8.158 1.00 96.75 93 ASP A C 1
ATOM 735 O O . ASP A 1 93 ? -5.393 -2.759 -7.891 1.00 96.75 93 ASP A O 1
ATOM 739 N N . ILE A 1 94 ? -7.370 -3.813 -7.788 1.00 97.69 94 ILE A N 1
ATOM 740 C CA . ILE A 1 94 ? -6.834 -5.034 -7.171 1.00 97.69 94 ILE A CA 1
ATOM 741 C C . ILE A 1 94 ? -6.958 -6.170 -8.178 1.00 97.69 94 ILE A C 1
ATOM 743 O O . ILE A 1 94 ? -8.063 -6.522 -8.584 1.00 97.69 94 ILE A O 1
ATOM 747 N N . GLU A 1 95 ? -5.821 -6.751 -8.549 1.00 96.94 95 GLU A N 1
ATOM 748 C CA . GLU A 1 95 ? -5.726 -7.843 -9.515 1.00 96.94 95 GLU A CA 1
ATOM 749 C C . GLU A 1 95 ? -4.913 -9.007 -8.950 1.00 96.94 95 GLU A C 1
ATOM 751 O O . GLU A 1 95 ? -3.985 -8.825 -8.158 1.00 96.94 95 GLU A O 1
ATOM 756 N N . GLU A 1 96 ? -5.222 -10.222 -9.398 1.00 96.69 96 GLU A N 1
ATOM 757 C CA . GLU A 1 96 ? -4.411 -11.396 -9.097 1.00 96.69 96 GLU A CA 1
ATOM 758 C C . GLU A 1 96 ? -3.304 -11.560 -10.144 1.00 96.69 96 GLU A C 1
ATOM 760 O O . GLU A 1 96 ? -3.552 -11.807 -11.324 1.00 96.69 96 GLU A O 1
ATOM 765 N N . ILE A 1 97 ? -2.052 -11.429 -9.706 1.00 94.75 97 ILE A N 1
ATOM 766 C CA . ILE A 1 97 ? -0.877 -11.477 -10.571 1.00 94.75 97 ILE A CA 1
ATOM 767 C C . ILE A 1 97 ? 0.088 -12.517 -10.028 1.00 94.75 97 ILE A C 1
ATOM 769 O O . ILE A 1 97 ? 0.585 -12.400 -8.911 1.00 94.75 97 ILE A O 1
ATOM 773 N N . ASN A 1 98 ? 0.389 -13.531 -10.843 1.00 92.62 98 ASN A N 1
ATOM 774 C CA . ASN A 1 98 ? 1.293 -14.620 -10.466 1.00 92.62 98 ASN A CA 1
ATOM 775 C C . ASN A 1 98 ? 0.858 -15.330 -9.162 1.00 92.62 98 ASN A C 1
ATOM 777 O O . ASN A 1 98 ? 1.696 -15.637 -8.315 1.00 92.62 98 ASN A O 1
ATOM 781 N N . GLY A 1 99 ? -0.456 -15.524 -8.984 1.00 93.62 99 GLY A N 1
ATOM 782 C CA . GLY A 1 99 ? -1.049 -16.114 -7.777 1.00 93.62 99 GLY A CA 1
ATOM 783 C C . GLY A 1 99 ? -0.994 -15.216 -6.535 1.00 93.62 99 GLY A C 1
ATOM 784 O O . GLY A 1 99 ? -1.164 -15.706 -5.422 1.00 93.62 99 GLY A O 1
ATOM 785 N N . LYS A 1 100 ? -0.699 -13.918 -6.695 1.00 95.88 100 LYS A N 1
ATOM 786 C CA . LYS A 1 100 ? -0.636 -12.941 -5.602 1.00 95.88 100 LYS A CA 1
ATOM 787 C C . LYS A 1 100 ? -1.613 -11.798 -5.853 1.00 95.88 100 LYS A C 1
ATOM 789 O O . LYS A 1 100 ? -1.580 -11.175 -6.913 1.00 95.88 100 LYS A O 1
ATOM 794 N N . LEU A 1 101 ? -2.426 -11.471 -4.853 1.00 97.50 101 LEU A N 1
ATOM 795 C CA . LEU A 1 101 ? -3.269 -10.276 -4.882 1.00 97.50 101 LEU A CA 1
ATOM 796 C C . LEU A 1 101 ? -2.399 -9.024 -4.835 1.00 97.50 101 LEU A C 1
ATOM 798 O O . LEU A 1 101 ? -1.621 -8.831 -3.896 1.00 97.50 101 LEU A O 1
ATOM 802 N N . CYS A 1 102 ? -2.532 -8.182 -5.851 1.00 97.81 102 CYS A N 1
ATOM 803 C CA . CYS A 1 102 ? -1.746 -6.976 -6.024 1.00 97.81 102 CYS A CA 1
ATOM 804 C C . CYS A 1 102 ? -2.649 -5.761 -6.176 1.00 97.81 102 CYS A C 1
ATOM 806 O O . CYS A 1 102 ? -3.568 -5.775 -6.989 1.00 97.81 102 CYS A O 1
ATOM 808 N N . ILE A 1 103 ? -2.329 -4.686 -5.461 1.00 98.00 103 ILE A N 1
ATOM 809 C CA . ILE A 1 103 ? -2.856 -3.365 -5.776 1.00 98.00 103 ILE A CA 1
ATOM 810 C C . ILE A 1 103 ? -2.025 -2.726 -6.886 1.00 98.00 103 ILE A C 1
ATOM 812 O O . ILE A 1 103 ? -0.789 -2.772 -6.878 1.00 98.00 103 ILE A O 1
ATOM 816 N N . ILE A 1 104 ? -2.710 -2.144 -7.861 1.00 97.81 104 ILE A N 1
ATOM 817 C CA . ILE A 1 104 ? -2.124 -1.469 -9.007 1.00 97.81 104 ILE A CA 1
ATOM 818 C C . ILE A 1 104 ? -2.192 0.027 -8.759 1.00 97.81 104 ILE A C 1
ATOM 820 O O . ILE A 1 104 ? -3.265 0.615 -8.684 1.00 97.81 104 ILE A O 1
ATOM 824 N N . CYS A 1 105 ? -1.025 0.656 -8.660 1.00 96.88 105 CYS A N 1
ATOM 825 C CA . CYS A 1 105 ? -0.909 2.104 -8.546 1.00 96.88 105 CYS A CA 1
ATOM 826 C C . CYS A 1 105 ? -1.685 2.788 -9.692 1.00 96.88 105 CYS A C 1
ATOM 828 O O . CYS A 1 105 ? -1.374 2.517 -10.859 1.00 96.88 105 CYS A O 1
ATOM 830 N N . PRO A 1 106 ? -2.643 3.687 -9.399 1.00 94.81 106 PRO A N 1
ATOM 831 C CA . PRO A 1 106 ? -3.501 4.275 -10.425 1.00 94.81 106 PRO A CA 1
ATOM 832 C C . PRO A 1 106 ? -2.711 5.126 -11.427 1.00 94.81 106 PRO A C 1
ATOM 834 O O . PRO A 1 106 ? -3.010 5.058 -12.618 1.00 94.81 106 PRO A O 1
ATOM 837 N N . LYS A 1 107 ? -1.652 5.821 -10.981 1.00 91.12 107 LYS A N 1
ATOM 838 C CA . LYS A 1 107 ? -0.814 6.675 -11.841 1.00 91.12 107 LYS A CA 1
ATOM 839 C C . LYS A 1 107 ? 0.117 5.874 -12.755 1.00 91.12 107 LYS A C 1
ATOM 841 O O . LYS A 1 107 ? 0.037 5.957 -13.972 1.00 91.12 107 LYS A O 1
ATOM 846 N N . HIS A 1 108 ? 0.992 5.051 -12.174 1.00 90.81 108 HIS A N 1
ATOM 847 C CA . HIS A 1 108 ? 2.112 4.435 -12.908 1.00 90.81 108 HIS A CA 1
ATOM 848 C C . HIS A 1 108 ? 1.958 2.927 -13.146 1.00 90.81 108 HIS A C 1
ATOM 850 O O . HIS A 1 108 ? 2.873 2.277 -13.650 1.00 90.81 108 HIS A O 1
ATOM 856 N N . LYS A 1 109 ? 0.830 2.337 -12.735 1.00 95.38 109 LYS A N 1
ATOM 857 C CA . LYS A 1 109 ? 0.495 0.912 -12.913 1.00 95.38 109 LYS A CA 1
ATOM 858 C C . LYS A 1 109 ? 1.500 -0.075 -12.296 1.00 95.38 109 LYS A C 1
ATOM 860 O O . LYS A 1 109 ? 1.585 -1.242 -12.705 1.00 95.38 109 LYS A O 1
ATOM 865 N N . TYR A 1 110 ? 2.248 0.380 -11.290 1.00 96.12 110 TYR A N 1
ATOM 866 C CA . TYR A 1 110 ? 3.097 -0.459 -10.444 1.00 96.12 110 TYR A CA 1
ATOM 867 C C . TYR A 1 110 ? 2.247 -1.449 -9.654 1.00 96.12 110 TYR A C 1
ATOM 869 O O . TYR A 1 110 ? 1.210 -1.073 -9.120 1.00 96.12 110 TYR A O 1
ATOM 877 N N . LYS A 1 111 ? 2.694 -2.704 -9.590 1.00 97.62 111 LYS A N 1
ATOM 878 C CA . LYS A 1 111 ? 1.955 -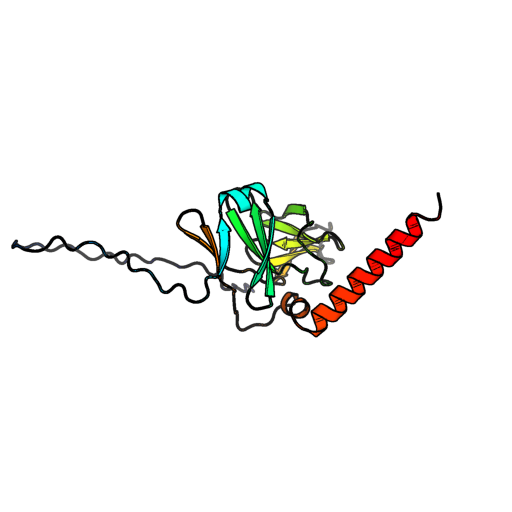3.815 -8.981 1.00 97.62 111 LYS A CA 1
ATOM 879 C C . LYS A 1 111 ? 2.579 -4.135 -7.637 1.00 97.62 111 LYS A C 1
ATOM 881 O O . LYS A 1 111 ? 3.767 -4.449 -7.590 1.00 97.62 111 LYS A O 1
ATOM 886 N N . ILE A 1 112 ? 1.799 -4.016 -6.573 1.00 98.25 112 ILE A N 1
ATOM 887 C CA . ILE A 1 112 ? 2.268 -4.163 -5.196 1.00 98.25 112 ILE A CA 1
ATOM 888 C C . ILE A 1 112 ? 1.449 -5.254 -4.527 1.00 98.25 112 ILE A C 1
ATOM 890 O O . ILE A 1 112 ? 0.234 -5.126 -4.438 1.00 98.25 112 ILE A O 1
ATOM 894 N N . THR A 1 113 ? 2.084 -6.315 -4.037 1.00 98.00 113 THR A N 1
ATOM 895 C CA . THR A 1 113 ? 1.353 -7.397 -3.360 1.00 98.00 113 THR A CA 1
ATOM 896 C C . THR A 1 113 ? 0.728 -6.893 -2.058 1.00 98.00 113 THR A C 1
ATOM 898 O O . THR A 1 113 ? 1.429 -6.274 -1.258 1.00 98.00 113 THR A O 1
ATOM 901 N N . LEU A 1 114 ? -0.540 -7.209 -1.796 1.00 97.38 114 LEU A N 1
ATOM 902 C CA . LEU A 1 114 ? -1.244 -6.772 -0.582 1.00 97.38 114 LEU A CA 1
ATOM 903 C C . LEU A 1 114 ? -0.699 -7.415 0.702 1.00 97.38 114 LEU A C 1
ATOM 905 O O . LEU A 1 114 ? -0.690 -6.783 1.754 1.00 97.38 114 LEU A O 1
ATOM 909 N N . SER A 1 115 ? -0.233 -8.662 0.620 1.00 95.50 115 SER A N 1
ATOM 910 C CA . SER A 1 115 ? 0.245 -9.427 1.776 1.00 95.50 115 SER A CA 1
ATOM 911 C C . SER A 1 115 ? 1.629 -8.986 2.259 1.00 95.50 115 SER A C 1
ATOM 913 O O . SER A 1 115 ? 1.841 -8.790 3.453 1.00 95.50 115 SER A O 1
ATOM 915 N N . GLU A 1 116 ? 2.578 -8.838 1.332 1.00 94.94 116 GLU A N 1
ATOM 916 C CA . GLU A 1 116 ? 4.001 -8.642 1.649 1.00 94.94 116 GLU A CA 1
ATOM 917 C C . GLU A 1 116 ? 4.552 -7.294 1.170 1.00 94.94 116 GLU A C 1
ATOM 919 O O . GLU A 1 116 ? 5.681 -6.942 1.497 1.00 94.94 116 GLU A O 1
ATOM 924 N N . GLY A 1 117 ? 3.780 -6.525 0.396 1.00 96.44 117 GLY A N 1
ATOM 925 C CA . GLY A 1 117 ? 4.228 -5.244 -0.149 1.00 96.44 117 GLY A CA 1
ATOM 926 C C . GLY A 1 117 ? 5.334 -5.349 -1.205 1.00 96.44 117 GLY A C 1
ATOM 927 O O . GLY A 1 117 ? 6.073 -4.388 -1.434 1.00 96.44 117 GLY A O 1
ATOM 928 N N . GLU A 1 118 ? 5.488 -6.502 -1.855 1.00 97.31 118 GLU A N 1
ATOM 929 C CA . GLU A 1 118 ? 6.455 -6.703 -2.928 1.00 97.31 118 GLU A CA 1
ATOM 930 C C . GLU A 1 118 ? 6.072 -5.959 -4.208 1.00 97.31 118 GLU A C 1
ATOM 932 O O . GLU A 1 118 ? 4.931 -6.025 -4.664 1.00 97.31 118 GLU A O 1
ATOM 937 N N . GLY A 1 119 ? 7.053 -5.312 -4.840 1.00 97.25 119 GLY A N 1
ATOM 938 C CA . GLY A 1 119 ? 6.878 -4.705 -6.158 1.00 97.25 119 GLY A CA 1
ATOM 939 C C . GLY A 1 119 ? 7.086 -5.723 -7.280 1.00 97.25 119 GLY A C 1
ATOM 940 O O . GLY A 1 119 ? 8.220 -6.138 -7.524 1.00 97.25 119 GLY A O 1
ATOM 941 N N . LEU A 1 120 ? 6.031 -6.094 -8.004 1.00 96.62 120 LEU A N 1
ATOM 942 C CA . LEU A 1 120 ? 6.116 -7.035 -9.123 1.00 96.62 120 LEU A CA 1
ATOM 943 C C . LEU A 1 120 ? 6.361 -6.326 -10.458 1.00 96.62 120 LEU A C 1
ATOM 945 O O . LEU A 1 120 ? 5.818 -5.256 -10.740 1.00 96.62 120 LEU A O 1
ATOM 949 N N . TYR A 1 121 ? 7.152 -6.958 -11.323 1.00 94.88 121 TYR A N 1
ATOM 950 C CA . TYR A 1 121 ? 7.362 -6.511 -12.697 1.00 94.88 121 TYR A CA 1
ATOM 951 C C . TYR A 1 121 ? 7.404 -7.686 -13.670 1.00 94.88 121 TYR A C 1
ATOM 953 O O . TYR A 1 121 ? 7.786 -8.802 -13.318 1.00 94.88 121 TYR A O 1
ATOM 961 N N . ARG A 1 122 ? 7.009 -7.419 -14.917 1.00 93.38 122 ARG A N 1
ATOM 962 C CA . ARG A 1 122 ? 7.075 -8.393 -16.005 1.00 93.38 122 ARG A CA 1
ATOM 963 C C . ARG A 1 122 ? 8.346 -8.144 -16.806 1.00 93.38 122 ARG A C 1
ATOM 965 O O . ARG A 1 122 ? 8.522 -7.060 -17.357 1.00 93.38 122 ARG A O 1
ATOM 972 N N . GLY A 1 123 ? 9.228 -9.134 -16.849 1.00 90.62 123 GLY A N 1
ATOM 973 C CA . GLY A 1 123 ? 10.524 -9.050 -17.518 1.00 90.62 123 GLY A CA 1
ATOM 974 C C . GLY A 1 123 ? 10.744 -10.217 -18.473 1.00 90.62 123 GLY A C 1
ATOM 975 O O . GLY A 1 123 ? 10.022 -11.212 -18.427 1.00 90.62 123 GLY A O 1
ATOM 976 N N . ARG A 1 124 ? 11.757 -10.097 -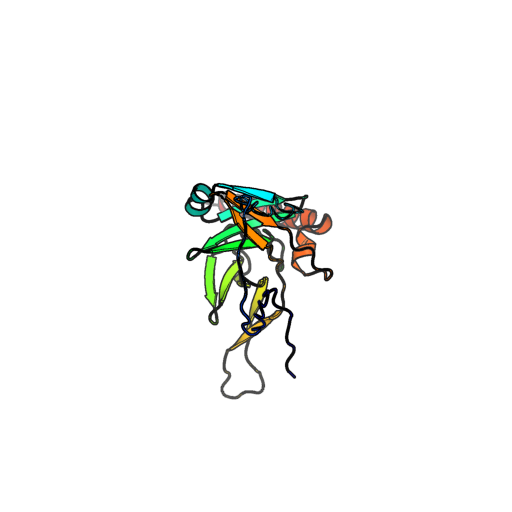19.330 1.00 91.44 124 ARG A N 1
ATOM 977 C CA . ARG A 1 124 ? 12.258 -11.188 -20.176 1.00 91.44 124 ARG A CA 1
ATOM 978 C C . ARG A 1 124 ? 13.740 -11.390 -19.902 1.00 91.44 124 ARG A C 1
ATOM 980 O O . ARG A 1 124 ? 14.448 -10.410 -19.676 1.00 91.44 124 ARG A O 1
ATOM 987 N N . ASN A 1 125 ? 14.212 -12.629 -19.974 1.00 84.62 125 ASN A N 1
ATOM 988 C CA . ASN A 1 125 ? 15.644 -12.902 -19.980 1.00 84.62 125 ASN A CA 1
ATOM 989 C C . ASN A 1 125 ? 16.194 -12.634 -21.396 1.00 84.62 125 ASN A C 1
ATOM 991 O O . ASN A 1 125 ? 15.778 -13.329 -22.323 1.00 84.62 125 ASN A O 1
ATOM 995 N N . PRO A 1 126 ? 17.112 -11.667 -21.598 1.00 85.94 126 PRO A N 1
ATOM 996 C CA . PRO A 1 126 ? 17.659 -11.372 -22.926 1.00 85.94 126 PRO A CA 1
ATOM 997 C C . PRO A 1 126 ? 18.413 -12.547 -23.563 1.00 85.94 126 PRO A C 1
ATOM 999 O O . PRO A 1 126 ? 18.559 -12.588 -24.781 1.00 85.94 126 PRO A O 1
ATOM 1002 N N . MET A 1 127 ? 18.901 -13.488 -22.748 1.00 86.94 127 MET A N 1
ATOM 1003 C CA . MET A 1 127 ? 19.670 -14.647 -23.209 1.00 86.94 127 MET A CA 1
ATOM 1004 C C . MET A 1 127 ? 18.789 -15.818 -23.666 1.00 86.94 127 MET A C 1
ATOM 1006 O O . MET A 1 127 ? 19.282 -16.728 -24.328 1.00 86.94 127 MET A O 1
ATOM 1010 N N . GLU A 1 128 ? 17.498 -15.819 -23.330 1.00 89.75 128 GLU A N 1
ATOM 1011 C CA . GLU A 1 128 ? 16.586 -16.918 -23.652 1.00 89.75 128 GLU A CA 1
ATOM 1012 C C . GLU A 1 128 ? 15.928 -16.712 -25.023 1.00 89.75 128 GLU A C 1
ATOM 1014 O O . GLU A 1 128 ? 15.376 -15.647 -25.315 1.00 89.75 128 GLU A O 1
ATOM 1019 N N . LYS A 1 129 ? 15.987 -17.746 -25.872 1.00 88.25 129 LYS A N 1
ATOM 1020 C CA . LYS A 1 129 ? 15.342 -17.785 -27.190 1.00 88.25 129 LYS A CA 1
ATOM 1021 C C . LYS A 1 129 ? 14.449 -19.032 -27.270 1.00 88.25 129 LYS A C 1
ATOM 1023 O O . LYS A 1 129 ? 14.993 -20.131 -27.184 1.00 88.25 129 LYS A O 1
ATOM 1028 N N . PRO A 1 130 ? 13.122 -18.896 -27.459 1.00 85.62 130 PRO A N 1
ATOM 1029 C CA . PRO A 1 130 ? 12.362 -17.655 -27.645 1.00 85.62 130 PRO A CA 1
ATOM 1030 C C . PRO A 1 130 ? 12.242 -16.821 -26.352 1.00 85.62 130 PRO A C 1
ATOM 1032 O O . PRO A 1 130 ? 12.358 -17.367 -25.257 1.00 85.62 130 PRO A O 1
ATOM 1035 N N . PRO A 1 131 ? 11.998 -15.500 -26.450 1.00 85.88 131 PRO A N 1
ATOM 1036 C CA . PRO A 1 131 ? 11.823 -14.658 -25.273 1.00 85.88 131 PRO A CA 1
ATOM 1037 C C . PRO A 1 131 ? 10.538 -15.035 -24.527 1.00 85.88 131 PRO A C 1
ATOM 1039 O O . PRO A 1 131 ? 9.436 -14.864 -25.047 1.00 85.88 131 PRO A O 1
ATOM 1042 N N . VAL A 1 132 ? 10.678 -15.496 -23.284 1.00 90.00 132 VAL A N 1
ATOM 1043 C CA . VAL A 1 132 ? 9.551 -15.793 -22.392 1.00 90.00 132 VAL A CA 1
ATOM 1044 C C . VAL A 1 132 ? 9.411 -14.672 -21.367 1.00 90.00 132 VAL A C 1
ATOM 1046 O O . VAL A 1 132 ? 10.360 -14.344 -20.650 1.00 90.00 132 VAL A O 1
ATOM 1049 N N . PHE A 1 133 ? 8.220 -14.078 -21.287 1.00 90.25 133 PHE A N 1
ATOM 1050 C CA . PHE A 1 133 ? 7.905 -13.108 -20.244 1.00 90.25 133 PHE A CA 1
ATOM 1051 C C . PHE A 1 133 ? 7.557 -13.829 -18.947 1.00 90.25 133 PHE A C 1
ATOM 1053 O O . PHE A 1 133 ? 6.690 -14.700 -18.926 1.00 90.25 133 PHE A O 1
ATOM 1060 N N . ARG A 1 134 ? 8.216 -13.436 -17.858 1.00 92.69 134 ARG A N 1
ATOM 1061 C CA . ARG A 1 134 ? 7.950 -13.953 -16.514 1.00 92.69 134 ARG A CA 1
ATOM 1062 C C . ARG A 1 134 ? 7.724 -12.812 -15.536 1.00 92.69 134 ARG A C 1
ATOM 1064 O O . ARG A 1 134 ? 8.147 -11.675 -15.766 1.00 92.69 134 ARG A O 1
ATOM 1071 N N . TRP A 1 135 ? 7.033 -13.134 -14.452 1.00 94.25 135 TRP A N 1
ATOM 1072 C CA . TRP A 1 135 ? 6.880 -12.245 -13.312 1.00 94.25 135 TRP A CA 1
ATOM 1073 C C . TRP A 1 135 ? 8.090 -12.360 -12.395 1.00 94.25 135 TRP A C 1
ATOM 1075 O O . TRP A 1 135 ? 8.553 -13.457 -12.088 1.00 94.25 135 TRP A O 1
ATOM 1085 N N . TYR A 1 136 ? 8.585 -11.210 -11.959 1.00 93.56 136 TYR A N 1
ATOM 1086 C CA . TYR A 1 136 ? 9.713 -11.077 -11.053 1.00 93.56 136 TYR A CA 1
ATOM 1087 C C . TYR A 1 136 ? 9.346 -10.117 -9.921 1.00 93.56 136 TYR A C 1
ATOM 1089 O O . TYR A 1 136 ? 8.512 -9.225 -10.095 1.00 93.56 136 TYR A O 1
ATOM 1097 N N . SER A 1 137 ? 9.999 -10.286 -8.774 1.00 95.75 137 SER A N 1
ATOM 1098 C CA . SER A 1 137 ? 9.854 -9.405 -7.614 1.00 95.75 137 SER A CA 1
ATOM 1099 C C . SER A 1 137 ? 11.044 -8.451 -7.506 1.00 95.75 137 SER A C 1
ATOM 1101 O O . SER A 1 137 ? 12.187 -8.838 -7.754 1.00 95.75 137 SER A O 1
ATOM 1103 N N . LYS A 1 138 ? 10.777 -7.197 -7.128 1.00 94.69 138 LYS A N 1
ATOM 1104 C CA . LYS A 1 138 ? 11.773 -6.197 -6.703 1.00 94.69 138 LYS A CA 1
ATOM 1105 C C . LYS A 1 138 ? 12.069 -6.282 -5.194 1.00 94.69 138 LYS A C 1
ATOM 1107 O O . LYS A 1 138 ? 12.761 -5.410 -4.670 1.00 94.69 138 LYS A O 1
ATOM 1112 N N . GLY A 1 139 ? 11.536 -7.296 -4.508 1.00 95.38 139 GLY A N 1
ATOM 1113 C CA . GLY A 1 139 ? 11.504 -7.393 -3.051 1.00 95.38 139 GLY A CA 1
ATOM 1114 C C . GLY A 1 139 ? 10.401 -6.531 -2.436 1.00 95.38 139 GLY A C 1
ATOM 1115 O O . GLY A 1 139 ? 9.604 -5.919 -3.154 1.00 95.38 139 GLY A O 1
ATOM 1116 N N . VAL A 1 140 ? 10.372 -6.484 -1.101 1.00 95.75 140 VAL A N 1
ATOM 1117 C CA . VAL A 1 140 ? 9.447 -5.648 -0.321 1.00 95.75 140 VAL A CA 1
ATOM 1118 C C . VAL A 1 140 ? 9.762 -4.176 -0.568 1.00 95.75 140 VAL A C 1
ATOM 1120 O O . VAL A 1 140 ? 10.882 -3.718 -0.340 1.00 95.75 140 VAL A O 1
ATOM 1123 N N . LYS A 1 141 ? 8.769 -3.447 -1.070 1.00 96.25 141 LYS A N 1
ATOM 1124 C CA . LYS A 1 141 ? 8.886 -2.041 -1.475 1.00 96.25 141 LYS A CA 1
ATOM 1125 C C . LYS A 1 141 ? 7.853 -1.150 -0.798 1.00 96.25 141 LYS A C 1
ATOM 1127 O O . LYS A 1 141 ? 8.152 0.004 -0.500 1.00 96.25 141 LYS A O 1
ATOM 1132 N N . GLN A 1 142 ? 6.676 -1.707 -0.528 1.00 97.00 142 GLN A N 1
ATOM 1133 C CA . GLN A 1 142 ? 5.587 -1.071 0.198 1.00 97.00 142 GLN A CA 1
ATOM 1134 C C . GLN A 1 142 ? 5.508 -1.638 1.615 1.00 97.00 142 GLN A C 1
ATOM 1136 O O . GLN A 1 142 ? 5.555 -2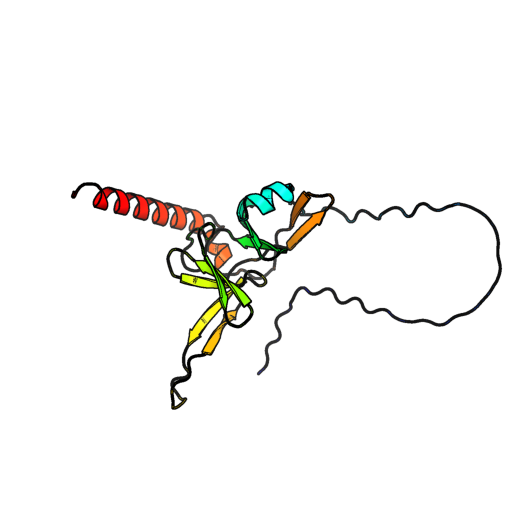.854 1.790 1.00 97.00 142 GLN A O 1
ATOM 1141 N N . ARG A 1 143 ? 5.366 -0.788 2.636 1.00 95.94 143 ARG A N 1
ATOM 1142 C CA . ARG A 1 143 ? 5.166 -1.281 4.003 1.00 95.94 143 ARG A CA 1
ATOM 1143 C C . ARG A 1 143 ? 3.789 -1.899 4.140 1.00 95.94 143 ARG A C 1
ATOM 1145 O O . ARG A 1 143 ? 2.801 -1.288 3.736 1.00 95.94 143 ARG A O 1
ATOM 1152 N N . THR A 1 144 ? 3.742 -3.072 4.760 1.00 96.56 144 THR A N 1
ATOM 1153 C CA . THR A 1 144 ? 2.506 -3.680 5.246 1.00 96.56 144 THR A CA 1
ATOM 1154 C C . THR A 1 144 ? 2.462 -3.614 6.770 1.00 96.56 144 THR A C 1
ATOM 1156 O O . THR A 1 144 ? 3.492 -3.575 7.450 1.00 96.56 144 THR A O 1
ATOM 1159 N N . HIS A 1 145 ? 1.255 -3.544 7.311 1.00 96.31 145 HIS A N 1
ATOM 1160 C CA . HIS A 1 145 ? 0.963 -3.437 8.732 1.00 96.31 145 HIS A CA 1
ATOM 1161 C C . HIS A 1 145 ? 0.092 -4.621 9.146 1.00 96.31 145 HIS A C 1
ATOM 1163 O O . HIS A 1 145 ? -0.635 -5.193 8.332 1.00 96.31 145 HIS A O 1
ATOM 1169 N N . ALA A 1 146 ? 0.181 -5.014 10.414 1.00 95.56 146 ALA A N 1
ATOM 1170 C CA . ALA A 1 146 ? -0.605 -6.134 10.904 1.00 95.56 146 ALA A CA 1
ATOM 1171 C C . ALA A 1 146 ? -2.033 -5.665 11.190 1.00 95.56 146 ALA A C 1
ATOM 1173 O O . ALA A 1 146 ? -2.220 -4.647 11.854 1.00 95.56 146 ALA A O 1
ATOM 1174 N N . VAL A 1 147 ? -3.026 -6.413 10.713 1.00 96.62 147 VAL A N 1
ATOM 1175 C CA . VAL A 1 147 ? -4.439 -6.171 11.018 1.00 96.62 147 VAL A CA 1
ATOM 1176 C C . VAL A 1 147 ? -4.914 -7.212 12.022 1.00 96.62 147 VAL A C 1
ATOM 1178 O O . VAL A 1 147 ? -4.552 -8.383 11.933 1.00 96.62 147 VAL A O 1
ATOM 1181 N N . THR A 1 148 ? -5.690 -6.789 13.012 1.00 96.69 148 THR A N 1
ATOM 1182 C CA . THR A 1 148 ? -6.302 -7.655 14.022 1.00 96.69 148 THR A CA 1
ATOM 1183 C C . THR A 1 148 ? -7.787 -7.346 14.104 1.00 96.69 148 THR A C 1
ATOM 1185 O O . THR A 1 148 ? -8.174 -6.190 14.241 1.00 96.69 148 THR A O 1
ATOM 1188 N N . GLU A 1 149 ? -8.615 -8.382 14.041 1.00 96.19 149 GLU A N 1
ATOM 1189 C CA . GLU A 1 149 ? -10.063 -8.283 14.211 1.00 96.19 149 GLU A CA 1
ATOM 1190 C C . GLU A 1 149 ? -10.428 -8.803 15.608 1.00 96.19 149 GLU A C 1
ATOM 1192 O O . GLU A 1 149 ? -10.111 -9.947 15.940 1.00 96.19 149 GLU A O 1
ATOM 1197 N N . LYS A 1 150 ? -11.077 -7.984 16.442 1.00 95.00 150 LYS A N 1
ATOM 1198 C CA . LYS A 1 150 ? -11.544 -8.377 17.786 1.00 95.00 150 LYS A CA 1
ATOM 1199 C C . LYS A 1 150 ? -12.922 -7.767 18.021 1.00 95.00 150 LYS A C 1
ATOM 1201 O O . LYS A 1 150 ? -13.107 -6.587 17.774 1.00 95.00 150 LYS A O 1
ATOM 1206 N N . ASN A 1 151 ? -13.888 -8.559 18.485 1.00 93.69 151 ASN A N 1
ATOM 1207 C CA . ASN A 1 151 ? -15.214 -8.079 18.906 1.00 93.69 151 ASN A CA 1
ATOM 1208 C C . ASN A 1 151 ? -15.979 -7.226 17.864 1.00 93.69 151 ASN A C 1
ATOM 1210 O O . ASN A 1 151 ? -16.706 -6.310 18.230 1.00 93.69 151 ASN A O 1
ATOM 1214 N N . GLY A 1 152 ? -15.833 -7.519 16.565 1.00 94.06 152 GLY A N 1
ATOM 1215 C CA . GLY A 1 152 ? -16.474 -6.732 15.496 1.00 94.06 152 GLY A CA 1
ATOM 1216 C C . GLY A 1 152 ? -15.760 -5.416 15.166 1.00 94.06 152 GLY A C 1
ATOM 1217 O O . GLY A 1 152 ? -16.266 -4.613 14.385 1.00 94.06 152 GLY A O 1
ATOM 1218 N N . GLU A 1 153 ? -14.569 -5.206 15.716 1.00 96.94 153 GLU A N 1
ATOM 1219 C CA . GLU A 1 153 ? -13.721 -4.041 15.499 1.00 96.94 153 GLU A CA 1
ATOM 1220 C C . GLU A 1 153 ? -12.431 -4.451 14.789 1.00 96.94 153 GLU A C 1
ATOM 1222 O O . GLU A 1 153 ? -11.942 -5.579 14.936 1.00 96.94 153 GLU A O 1
ATOM 1227 N N . VAL A 1 154 ? -11.876 -3.524 14.011 1.00 97.25 154 VAL A N 1
ATOM 1228 C CA . VAL A 1 154 ? -10.622 -3.723 13.288 1.00 97.25 154 VAL A CA 1
ATOM 1229 C C . VAL A 1 154 ? -9.558 -2.808 13.877 1.00 97.25 154 VAL A C 1
ATOM 1231 O O . VAL A 1 154 ? -9.767 -1.605 14.063 1.00 97.25 154 VAL A O 1
ATOM 1234 N N . PHE A 1 155 ? -8.395 -3.391 14.138 1.00 97.19 155 PHE A N 1
ATOM 1235 C CA . PHE A 1 155 ? -7.222 -2.722 14.673 1.00 97.19 155 PHE A CA 1
ATOM 1236 C C . PHE A 1 155 ? -6.038 -2.912 13.737 1.00 97.19 155 PHE A C 1
ATOM 1238 O O . PHE A 1 155 ? -5.860 -3.977 13.147 1.00 97.19 155 PHE A O 1
ATOM 1245 N N . VAL A 1 156 ? -5.189 -1.897 13.640 1.00 97.00 156 VAL A N 1
ATOM 1246 C CA . VAL A 1 156 ? -3.934 -1.952 12.893 1.00 97.00 156 VAL A CA 1
ATOM 1247 C C . VAL A 1 156 ? -2.771 -1.766 13.853 1.00 97.00 156 VAL A C 1
ATOM 1249 O O . VAL A 1 156 ? -2.764 -0.840 14.660 1.00 97.00 156 VAL A O 1
ATOM 1252 N N . LYS A 1 157 ? -1.763 -2.630 13.737 1.00 95.81 157 LYS A N 1
ATOM 1253 C CA . LYS A 1 157 ? -0.469 -2.487 14.398 1.00 95.81 157 LYS A CA 1
ATOM 1254 C C . LYS A 1 157 ? 0.598 -2.116 13.385 1.00 95.81 157 LYS A C 1
ATOM 1256 O O . LYS A 1 157 ? 0.864 -2.861 12.435 1.00 95.81 157 LYS A O 1
ATOM 1261 N N . LEU A 1 158 ? 1.233 -0.965 13.598 1.00 94.19 158 LEU A N 1
ATOM 1262 C CA . LEU A 1 158 ? 2.267 -0.478 12.698 1.00 94.19 158 LEU A CA 1
ATOM 1263 C C . LEU A 1 158 ? 3.495 -1.400 12.722 1.00 94.19 158 LEU A C 1
ATOM 1265 O O . LEU A 1 158 ? 4.074 -1.678 13.771 1.00 94.19 158 LEU A O 1
ATOM 1269 N N . CYS A 1 159 ? 3.919 -1.877 11.548 1.00 88.94 159 CYS A N 1
ATOM 1270 C CA . CYS A 1 159 ? 5.110 -2.705 11.429 1.00 88.94 159 CYS A CA 1
ATOM 1271 C C . CYS A 1 159 ? 6.381 -1.841 11.406 1.00 88.94 159 CYS A C 1
ATOM 1273 O O . CYS A 1 159 ? 6.796 -1.336 10.361 1.00 88.94 159 CYS A O 1
ATOM 1275 N N . MET A 1 160 ? 7.028 -1.699 12.558 1.00 71.25 160 MET A N 1
ATOM 1276 C CA . MET A 1 160 ? 8.307 -1.000 12.719 1.00 71.25 160 MET A CA 1
ATOM 1277 C C . MET A 1 160 ? 9.493 -1.943 12.423 1.00 71.25 160 MET A C 1
ATOM 1279 O O . MET A 1 160 ? 10.303 -2.232 13.300 1.00 71.25 160 MET A O 1
ATOM 1283 N N . GLN A 1 161 ? 9.586 -2.504 11.209 1.00 69.00 161 GLN A N 1
ATOM 1284 C CA . GLN A 1 161 ? 10.792 -3.266 10.826 1.00 69.00 161 GLN A CA 1
ATOM 1285 C C . GLN A 1 161 ? 12.025 -2.348 10.845 1.00 69.00 161 GLN A C 1
ATOM 1287 O O . GLN A 1 161 ? 11.917 -1.207 10.392 1.00 69.00 161 GLN A O 1
ATOM 1292 N N . PRO A 1 162 ? 13.200 -2.839 11.286 1.00 65.25 162 PRO A N 1
ATOM 1293 C CA . PRO A 1 162 ? 14.397 -2.009 11.437 1.00 65.25 162 PRO A CA 1
ATOM 1294 C C . PRO A 1 162 ? 14.975 -1.525 10.098 1.00 65.25 162 PRO A C 1
ATOM 1296 O O . PRO A 1 162 ? 15.740 -0.564 10.072 1.00 65.25 162 PRO A O 1
ATOM 1299 N N . ALA A 1 163 ? 14.622 -2.170 8.9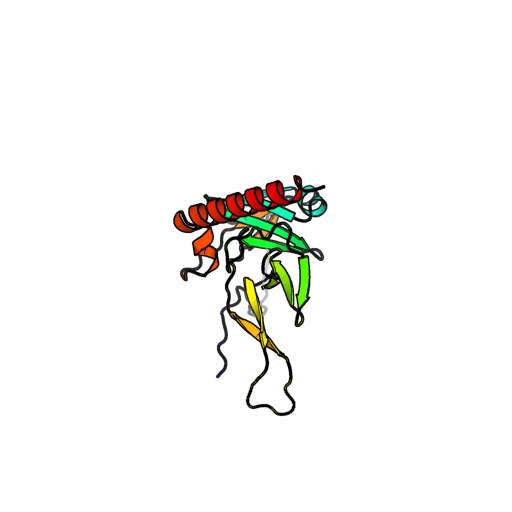81 1.00 81.50 163 ALA A N 1
ATOM 1300 C CA . ALA A 1 163 ? 15.040 -1.743 7.655 1.00 81.50 163 ALA A CA 1
ATOM 1301 C C . ALA A 1 163 ? 14.065 -0.709 7.077 1.00 81.50 163 ALA A C 1
ATOM 1303 O O . ALA A 1 163 ? 12.850 -0.930 6.997 1.00 81.50 163 ALA A O 1
ATOM 1304 N N . ARG A 1 164 ? 14.633 0.414 6.635 1.00 89.12 164 ARG A N 1
ATOM 1305 C CA . ARG A 1 164 ? 13.931 1.398 5.816 1.00 89.12 164 ARG A CA 1
ATOM 1306 C C . ARG A 1 164 ? 13.624 0.791 4.448 1.00 89.12 164 ARG A C 1
ATOM 1308 O O . ARG A 1 164 ? 14.508 0.204 3.827 1.00 89.12 164 ARG A O 1
ATOM 1315 N N . ILE A 1 165 ? 12.399 0.979 3.979 1.00 93.44 165 ILE A N 1
ATOM 1316 C CA . ILE A 1 165 ? 11.938 0.574 2.647 1.00 93.44 165 ILE A CA 1
ATOM 1317 C C . ILE A 1 165 ? 11.473 1.791 1.849 1.00 93.44 165 ILE A C 1
ATOM 1319 O O . ILE A 1 165 ? 11.248 2.865 2.407 1.00 93.44 165 ILE A O 1
ATOM 1323 N N . ASP A 1 166 ? 11.351 1.626 0.535 1.00 94.88 166 ASP A N 1
ATOM 1324 C CA . ASP A 1 166 ? 11.102 2.716 -0.411 1.00 94.88 166 ASP A CA 1
ATOM 1325 C C . ASP A 1 166 ? 9.856 3.552 -0.040 1.00 94.88 166 ASP A C 1
ATOM 1327 O O . ASP A 1 166 ? 9.924 4.782 -0.052 1.00 94.88 166 ASP A O 1
ATOM 1331 N N . SER A 1 167 ? 8.750 2.924 0.386 1.00 94.69 167 SER A N 1
ATOM 1332 C CA . SER A 1 167 ? 7.528 3.649 0.777 1.00 94.69 167 SER A CA 1
ATOM 1333 C C . SER A 1 167 ? 7.685 4.547 2.012 1.00 94.69 167 SER A C 1
ATOM 1335 O O . SER A 1 167 ? 6.963 5.536 2.135 1.00 94.69 167 SER A O 1
ATOM 1337 N N . ASP A 1 168 ? 8.667 4.292 2.890 1.00 94.19 168 ASP A N 1
ATOM 1338 C CA . ASP A 1 168 ? 8.931 5.148 4.058 1.00 94.19 168 ASP A CA 1
ATOM 1339 C C . ASP A 1 168 ? 9.333 6.568 3.652 1.00 94.19 168 ASP A C 1
ATOM 1341 O O . ASP A 1 168 ? 9.118 7.512 4.410 1.00 94.19 168 ASP A O 1
ATOM 1345 N N . TYR A 1 169 ? 9.926 6.731 2.463 1.00 94.19 169 TYR A N 1
ATOM 1346 C CA . TYR A 1 169 ? 10.272 8.046 1.937 1.00 94.19 169 TYR A CA 1
ATOM 1347 C C . TYR A 1 169 ? 9.046 8.954 1.862 1.00 94.19 169 TYR A C 1
ATOM 1349 O O . TYR A 1 169 ? 9.099 10.092 2.330 1.00 94.19 169 TYR A O 1
ATOM 1357 N N . TYR A 1 170 ? 7.939 8.419 1.346 1.00 94.06 170 TYR A N 1
ATOM 1358 C CA . TYR A 1 170 ? 6.717 9.179 1.133 1.00 94.06 170 TYR A CA 1
ATOM 1359 C C . TYR A 1 170 ? 5.981 9.497 2.423 1.00 94.06 170 TYR A C 1
ATOM 1361 O O . TYR A 1 170 ? 5.231 10.458 2.425 1.00 94.06 170 TYR A O 1
ATOM 1369 N N . GLN A 1 171 ? 6.220 8.767 3.513 1.00 91.81 171 GLN A N 1
ATOM 1370 C CA . GLN A 1 171 ? 5.636 9.060 4.828 1.00 91.81 171 GLN A CA 1
ATOM 1371 C C . GLN A 1 171 ? 6.393 10.166 5.589 1.00 91.81 171 GLN A C 1
ATOM 1373 O O . GLN A 1 171 ? 5.842 10.792 6.492 1.00 91.81 171 GLN A O 1
ATOM 1378 N N . GLY A 1 172 ? 7.657 10.420 5.236 1.00 89.19 172 GLY A N 1
ATOM 1379 C CA . GLY A 1 172 ? 8.477 11.457 5.863 1.00 89.19 172 GLY A CA 1
ATOM 1380 C C . GLY A 1 172 ? 8.231 12.863 5.305 1.00 89.19 172 GLY A C 1
ATOM 1381 O O . GLY A 1 172 ? 7.620 13.039 4.256 1.00 89.19 172 GLY A O 1
ATOM 1382 N N . GLU A 1 173 ? 8.789 13.876 5.972 1.00 89.56 173 GLU A N 1
ATOM 1383 C CA . GLU A 1 173 ? 8.614 15.299 5.621 1.00 89.56 173 GLU A CA 1
ATOM 1384 C C . GLU A 1 173 ? 8.967 15.629 4.163 1.00 89.56 173 GLU A C 1
ATOM 1386 O O . GLU A 1 173 ? 8.212 16.303 3.468 1.00 89.56 173 GLU A O 1
ATOM 1391 N N . LYS A 1 174 ? 10.087 15.096 3.654 1.00 89.06 174 LYS A N 1
ATOM 1392 C CA . LYS A 1 174 ? 10.477 15.287 2.244 1.00 89.06 174 LYS A CA 1
ATOM 1393 C C . LYS A 1 174 ? 9.455 14.679 1.283 1.00 89.06 174 LYS A C 1
ATOM 1395 O O . LYS A 1 174 ? 9.092 15.310 0.297 1.00 89.06 174 LYS A O 1
ATOM 1400 N N . GLY A 1 175 ? 8.971 13.484 1.612 1.00 87.81 175 GLY A N 1
ATOM 1401 C CA . GLY A 1 175 ? 7.925 12.804 0.867 1.00 87.81 175 GLY A CA 1
ATOM 1402 C C . GLY A 1 175 ? 6.637 13.612 0.823 1.00 87.81 175 GLY A C 1
ATOM 1403 O O . GLY A 1 175 ? 6.092 13.805 -0.255 1.00 87.81 175 GLY A O 1
ATOM 1404 N N . LYS A 1 176 ? 6.191 14.157 1.962 1.00 88.88 176 LYS A N 1
ATOM 1405 C CA . LYS A 1 176 ? 4.995 15.013 2.036 1.00 88.88 176 LYS A CA 1
ATOM 1406 C C . LYS A 1 176 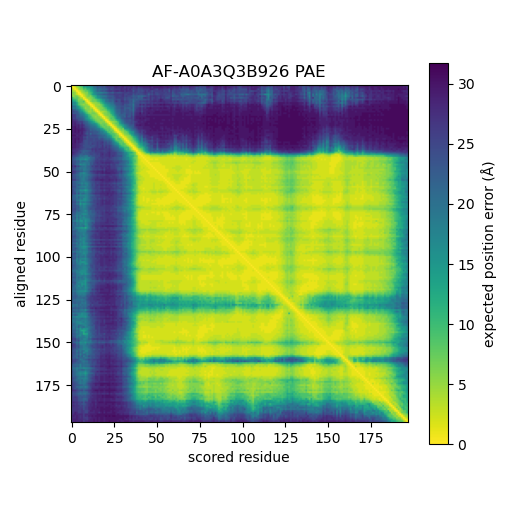? 5.082 16.212 1.089 1.00 88.88 176 LYS A C 1
ATOM 1408 O O . LYS A 1 176 ? 4.118 16.487 0.383 1.00 88.88 176 LYS A O 1
ATOM 1413 N N . ILE A 1 177 ? 6.241 16.871 1.024 1.00 89.88 177 ILE A N 1
ATOM 1414 C CA . ILE A 1 177 ? 6.475 17.989 0.096 1.00 89.88 177 ILE A CA 1
ATOM 1415 C C . ILE A 1 177 ? 6.362 17.526 -1.363 1.00 89.88 177 ILE A C 1
ATOM 1417 O O . ILE A 1 177 ? 5.748 18.211 -2.175 1.00 89.88 177 ILE A O 1
ATOM 1421 N N . GLU A 1 178 ? 6.941 16.377 -1.718 1.00 86.88 178 GLU A N 1
ATOM 1422 C CA . GLU A 1 178 ? 6.837 15.845 -3.083 1.00 86.88 178 GLU A CA 1
ATOM 1423 C C . GLU A 1 178 ? 5.414 15.432 -3.456 1.00 86.88 178 GLU A C 1
ATOM 1425 O O . GLU A 1 178 ? 4.985 15.712 -4.572 1.00 86.88 178 GLU A O 1
ATOM 1430 N N . ARG A 1 179 ? 4.667 14.826 -2.525 1.00 87.88 179 ARG A N 1
ATOM 1431 C CA . ARG A 1 179 ? 3.253 14.482 -2.731 1.00 87.88 179 ARG A CA 1
ATOM 1432 C C . ARG A 1 179 ? 2.423 15.734 -3.000 1.00 87.88 179 ARG A C 1
ATOM 1434 O O . ARG A 1 179 ? 1.713 15.764 -3.995 1.00 87.88 179 ARG A O 1
ATOM 1441 N N . ALA A 1 180 ? 2.590 16.775 -2.181 1.00 85.62 180 ALA A N 1
ATOM 1442 C CA . ALA A 1 180 ? 1.877 18.040 -2.348 1.00 85.62 180 ALA A CA 1
ATOM 1443 C C . ALA A 1 180 ? 2.197 18.714 -3.693 1.00 85.62 180 ALA A C 1
ATOM 1445 O O . ALA A 1 180 ? 1.306 19.220 -4.365 1.00 85.62 180 ALA A O 1
ATOM 1446 N N . LYS A 1 181 ? 3.463 18.674 -4.131 1.00 83.06 181 LYS A N 1
ATOM 1447 C CA . LYS A 1 181 ? 3.853 19.176 -5.459 1.00 83.06 181 LYS A CA 1
ATOM 1448 C C . LYS A 1 181 ? 3.225 18.368 -6.595 1.00 83.06 181 LYS A C 1
ATOM 1450 O O . LYS A 1 181 ? 2.794 18.951 -7.580 1.00 83.06 181 LYS A O 1
ATOM 1455 N N . ALA A 1 182 ? 3.210 17.042 -6.473 1.00 78.12 182 ALA A N 1
ATOM 1456 C CA . ALA A 1 182 ? 2.647 16.159 -7.490 1.00 78.12 182 ALA A CA 1
ATOM 1457 C C . ALA A 1 182 ? 1.116 16.260 -7.579 1.00 78.12 182 ALA A C 1
ATOM 1459 O O . ALA A 1 182 ? 0.568 16.060 -8.654 1.00 78.12 182 ALA A O 1
ATOM 1460 N N . GLU A 1 183 ? 0.442 16.545 -6.465 1.00 78.81 183 GLU A N 1
ATOM 1461 C CA . GLU A 1 183 ? -1.003 16.785 -6.402 1.00 78.81 183 GLU A CA 1
ATOM 1462 C C . GLU A 1 183 ? -1.373 18.136 -7.028 1.00 78.81 183 GLU A C 1
ATOM 1464 O O . GLU A 1 183 ? -2.214 18.176 -7.919 1.00 78.81 183 GLU A O 1
ATOM 1469 N N . ALA A 1 184 ? -0.660 19.212 -6.675 1.00 79.44 184 ALA A N 1
ATOM 1470 C CA . ALA A 1 184 ? -0.879 20.533 -7.271 1.00 79.44 184 ALA A CA 1
ATOM 1471 C C . ALA A 1 184 ? -0.649 20.552 -8.794 1.00 79.44 184 ALA A C 1
ATOM 1473 O O . ALA A 1 184 ? -1.352 21.244 -9.521 1.00 79.44 184 ALA A O 1
ATOM 1474 N N . ALA A 1 185 ? 0.324 19.779 -9.289 1.00 75.00 185 ALA A N 1
ATOM 1475 C CA . ALA A 1 185 ? 0.573 19.663 -10.724 1.00 75.00 185 ALA A CA 1
ATOM 1476 C C . ALA A 1 185 ? -0.540 18.909 -11.474 1.00 75.00 185 ALA A C 1
ATOM 1478 O O . ALA A 1 185 ? -0.733 19.155 -12.658 1.00 75.00 185 ALA A O 1
ATOM 1479 N N . GLU A 1 186 ? -1.256 17.988 -10.819 1.00 70.88 186 GLU A N 1
ATOM 1480 C CA . GLU A 1 186 ? -2.405 17.312 -11.436 1.00 70.88 186 GLU A CA 1
ATOM 1481 C C . GLU A 1 186 ? -3.638 18.209 -11.488 1.00 70.88 186 GLU A C 1
ATOM 1483 O O . GLU A 1 186 ? -4.350 18.195 -12.489 1.00 70.88 186 GLU A O 1
ATOM 1488 N N . GLU A 1 187 ? -3.872 19.009 -10.449 1.00 70.12 187 GLU A N 1
ATOM 1489 C CA . GLU A 1 187 ? -4.963 19.986 -10.441 1.00 70.12 187 GLU A CA 1
ATOM 1490 C C . GLU A 1 187 ? -4.802 20.994 -11.587 1.00 70.12 187 GLU A C 1
ATOM 1492 O O . GLU A 1 187 ? -5.736 21.184 -12.358 1.00 70.12 187 GLU A O 1
ATOM 1497 N N . ASP A 1 188 ? -3.594 21.528 -11.788 1.00 69.50 188 ASP A N 1
ATOM 1498 C CA . ASP A 1 188 ? -3.285 22.454 -12.888 1.00 69.50 188 ASP A CA 1
ATOM 1499 C C . ASP A 1 188 ? -3.568 21.839 -14.274 1.00 69.50 188 ASP A C 1
ATOM 1501 O O . ASP A 1 188 ? -4.146 22.487 -15.144 1.00 69.50 188 ASP A O 1
ATOM 1505 N N . THR A 1 189 ? -3.252 20.552 -14.477 1.00 65.25 189 THR A N 1
ATOM 1506 C CA . THR A 1 189 ? -3.547 19.877 -15.755 1.00 65.25 189 THR A CA 1
ATOM 1507 C C . THR A 1 189 ? -5.038 19.689 -16.025 1.00 65.25 189 THR A C 1
ATOM 1509 O O . THR A 1 189 ? -5.440 19.732 -17.181 1.00 65.25 189 THR A O 1
ATOM 1512 N N . LEU A 1 190 ? -5.863 19.508 -14.988 1.00 61.84 190 LEU A N 1
ATOM 1513 C CA . LEU A 1 190 ? -7.309 19.326 -15.159 1.00 61.84 190 LEU A CA 1
ATOM 1514 C C . LEU A 1 190 ? -8.020 20.639 -15.502 1.00 61.84 190 LEU A C 1
ATOM 1516 O O . LEU A 1 190 ? -8.998 20.616 -16.241 1.00 61.84 190 LEU A O 1
ATOM 1520 N N . VAL A 1 191 ? -7.509 21.777 -15.019 1.00 59.47 191 VAL A N 1
ATOM 1521 C CA . VAL A 1 191 ? -8.057 23.102 -15.358 1.00 59.47 191 VAL A CA 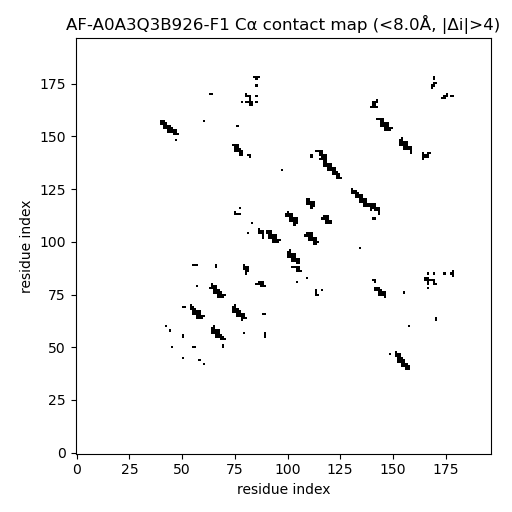1
ATOM 1522 C C . VAL A 1 191 ? -7.798 23.447 -16.829 1.00 59.47 191 VAL A C 1
ATOM 1524 O O . VAL A 1 191 ? -8.625 24.095 -17.463 1.00 59.47 191 VAL A O 1
ATOM 1527 N N . MET A 1 192 ? -6.694 22.966 -17.409 1.00 57.09 192 MET A N 1
ATOM 1528 C CA . MET A 1 192 ? -6.394 23.192 -18.828 1.00 57.09 192 MET A CA 1
ATOM 1529 C C . MET A 1 192 ? -7.300 22.404 -19.787 1.00 57.09 192 MET A C 1
ATOM 1531 O O . MET A 1 192 ? -7.507 22.853 -20.910 1.00 57.09 192 MET A O 1
ATOM 1535 N N . ASP A 1 193 ? -7.848 21.258 -19.372 1.00 55.12 193 ASP A N 1
ATOM 1536 C CA . ASP A 1 193 ? -8.722 20.436 -20.225 1.00 55.12 193 ASP A CA 1
ATOM 1537 C C . ASP A 1 193 ? -10.192 20.929 -20.242 1.00 55.12 193 ASP A C 1
ATOM 1539 O O . ASP A 1 193 ? -10.964 20.508 -21.106 1.00 55.12 193 ASP A O 1
ATOM 1543 N N . GLU A 1 194 ? -10.600 21.819 -19.323 1.00 57.16 194 GLU A N 1
ATOM 1544 C CA . GLU A 1 194 ? -11.975 22.356 -19.246 1.00 57.16 194 GLU A CA 1
ATOM 1545 C C . GLU A 1 194 ? -12.187 23.689 -19.997 1.00 57.16 194 GLU A C 1
ATOM 1547 O O . GLU A 1 194 ? -13.335 24.052 -20.253 1.00 57.16 194 GLU A O 1
ATOM 1552 N N . GLU A 1 195 ? -11.129 24.411 -20.391 1.00 57.53 195 GLU A N 1
ATOM 1553 C CA . GLU A 1 195 ? -11.247 25.726 -21.061 1.00 57.53 195 GLU A CA 1
ATOM 1554 C C . GLU A 1 195 ? -11.203 25.682 -22.607 1.00 57.53 195 GLU A C 1
ATOM 1556 O O . GLU A 1 195 ? -11.367 26.721 -23.246 1.00 57.53 195 GLU A O 1
ATOM 1561 N N . ASP A 1 196 ? -11.063 24.499 -23.223 1.00 53.78 196 ASP A N 1
ATOM 1562 C CA . ASP A 1 196 ? -10.965 24.312 -24.687 1.00 53.78 196 ASP A CA 1
ATOM 1563 C C . ASP A 1 196 ? -12.141 23.503 -25.313 1.00 53.78 196 ASP A C 1
ATOM 1565 O O . ASP A 1 196 ? -11.957 22.773 -26.295 1.00 53.78 196 ASP A O 1
ATOM 1569 N N . VAL A 1 197 ? -13.373 23.637 -24.787 1.00 45.91 197 VAL A N 1
ATOM 1570 C CA . VAL A 1 197 ? -14.621 23.110 -25.413 1.00 45.91 197 VAL A CA 1
ATOM 1571 C C . VAL A 1 197 ? -15.622 24.210 -25.751 1.00 45.91 197 VAL A C 1
ATOM 1573 O O . VAL A 1 197 ? -15.979 25.002 -24.852 1.00 45.91 197 VAL A O 1
#